Protein 2OSA (pdb70)

InterPro domains:
  IPR000198 Rho GTPase-activating protein domain [PF00620] (282-430)
  IPR000198 Rho GTPase-activating protein domain [PS50238] (268-459)
  IPR000198 Rho GTPase-activating protein domain [SM00324] (279-456)
  IPR000980 SH2 domain [PF00017] (50-118)
  IPR000980 SH2 domain [PS50001] (49-117)
  IPR000980 SH2 domain [SM00252] (47-126)
  IPR002219 Protein kinase C-like, phorbol ester/diacylglycerol-binding domain [PF00130] (206-257)
  IPR002219 Protein kinase C-like, phorbol ester/diacylglycerol-binding domain [PS00479] (206-255)
  IPR002219 Protein kinase C-like, phorbol ester/diacylglycerol-binding domain [PS50081] (205-255)
  IPR002219 Protein kinase C-like, phorbol ester/diacylglycerol-binding domain [SM00109] (206-255)
  IPR008936 Rho GTPase activation protein [G3DSA:1.10.555.10] (259-459)
  IPR008936 Rho GTPase activation protein [SSF48350] (264-459)
  IPR017356 Chimaerin [PIRSF038015] (6-459)
  IPR020454 Diacylglycerol/phorbol-ester binding [PR00008] (203-217)
  IPR020454 Diacylglycerol/phorbol-ester binding [PR00008] (219-228)
  IPR020454 Diacylglycerol/phorbol-ester binding [PR00008] (232-243)
  IPR020454 Diacylglycerol/phorbol-ester binding [PR00008] (244-256)
  IPR035840 Chimaerin, SH2 domain [cd10352] (42-128)
  IPR036860 SH2 domain superfamily [G3DSA:3.30.505.10] (27-130)
  IPR036860 SH2 domain superfamily [SSF55550] (14-150)

B-factor: mean 46.27, std 11.16, range [30.01, 97.09]

GO terms:
  GO:0005096 GTPase activator activity (F, TAS)
  GO:0005829 cytosol (C, TAS)
  GO:0051056 regulation of small GTPase mediated signal transduction (P, TAS)
  GO:0005515 protein binding (F, IPI)

Radius of gyration: 16.27 Å; Cα contacts (8 Å, |Δi|>4): 286; chains: 1; bounding box: 40×46×38 Å

CATH classification: 1.10.555.10

Secondary structure (DSSP, 8-state):
--TTS-HHHHHHHHT-SS-HHHHHHHHHHHHH-TTSTTTTTSPPPHHHHHHHHHHHHHHGGG---STTT---HHHHHHHHHHHHHT-SS-SS-TTTHHHHHHHHH--SHHHHHHHHHHHHHTS-HHHHHHHHHHHHHHHHHHHTHHHH---HHHHHHHHHHHH-------HHHHHHHHHHHHHHHHHHHHTHHHH-

Solvent-accessible surface area: 9749 Å² total; per-residue (Å²): 138,0,8,61,30,39,0,36,77,2,11,152,80,80,130,55,151,35,0,18,0,0,22,22,0,4,144,35,0,51,86,66,3,14,74,34,115,0,0,0,120,58,91,6,163,90,114,71,20,98,59,0,54,123,19,0,36,187,28,2,138,154,8,65,8,42,80,142,98,7,133,52,13,16,5,0,0,5,0,0,27,32,0,0,135,33,2,62,71,0,0,0,6,110,132,0,13,80,63,0,13,79,0,2,116,44,166,71,85,105,93,17,36,103,19,0,76,69,0,7,135,107,9,50,116,12,4,35,37,0,0,79,57,0,0,33,3,0,60,114,0,21,125,53,70,195,107,0,81,0,44,5,109,31,0,0,83,25,0,0,82,15,0,1,63,50,98,93,174,93,82,132,34,33,97,37,11,76,114,51,7,90,59,0,0,36,20,0,0,95,27,26,104,115,11,74

Organism: Homo sapiens (NCBI:txid9606)

Sequence (196 aa):
KVYSCDLTTLVKAHTTKRPMVVDMCIREIESRGLNSEGLYRVSGFSDLIEEDVKMAFDRDGEKADISVNMYEDINIITGALKLYFRDLPIPLITYDAYPKFIESAKIMDPDEQLETLHEALKLLPPAHCETLRYLMAHLKRVTLHEKENLMNAENLGIVFGPTLMRSPELDAMAALNDIRYQRLVVELLIKNEDILF

Structure (mmCIF, N/CA/C/O backbone):
data_2OSA
#
_entry.id   2OSA
#
_cell.length_a   92.490
_cell.length_b   92.490
_cell.length_c   47.095
_cell.angle_alpha   90.00
_cell.angle_beta   90.00
_cell.angle_gamma   120.00
#
_symmetry.space_group_name_H-M   'P 61'
#
loop_
_entity.id
_entity.type
_entity.pdbx_description
1 polymer N-chimaerin
2 water water
#
loop_
_atom_site.group_PDB
_atom_site.id
_atom_site.type_symbol
_atom_site.label_atom_id
_atom_site.label_alt_id
_atom_site.label_comp_id
_atom_site.label_asym_id
_atom_site.label_entity_id
_atom_site.label_seq_id
_atom_site.pdbx_PDB_ins_code
_atom_site.Cartn_x
_atom_site.Cartn_y
_atom_site.Cartn_z
_atom_site.occupancy
_atom_site.B_iso_or_equiv
_atom_site.auth_seq_id
_atom_site.auth_comp_id
_atom_site.auth_asym_id
_atom_site.auth_atom_id
_atom_site.pdbx_PDB_model_num
ATOM 1 N N . LYS A 1 7 ? -9.527 34.852 15.011 1.00 67.68 264 LYS A N 1
ATOM 2 C CA . LYS A 1 7 ? -8.574 34.016 15.808 1.00 68.44 264 LYS A CA 1
ATOM 3 C C . LYS A 1 7 ? -7.199 34.057 15.159 1.00 60.64 264 LYS A C 1
ATOM 4 O O . LYS A 1 7 ? -6.254 3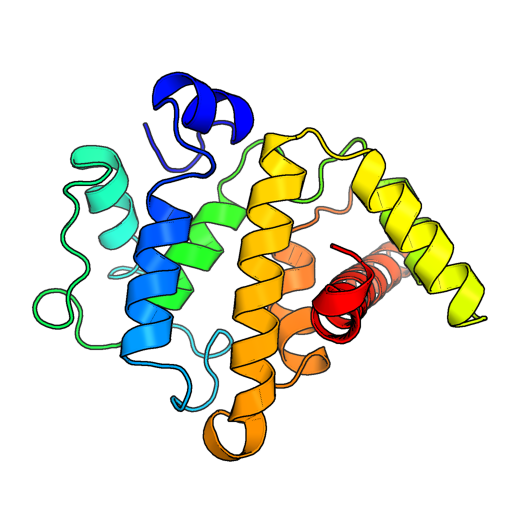4.597 15.731 1.00 59.49 264 LYS A O 1
ATOM 10 N N . VAL A 1 8 ? -7.093 33.507 13.950 1.00 55.48 265 VAL A N 1
ATOM 11 C CA . VAL A 1 8 ? -5.793 33.421 13.268 1.00 48.81 265 VAL A CA 1
ATOM 12 C C . VAL A 1 8 ? -5.595 34.564 12.273 1.00 43.81 265 VAL A C 1
ATOM 13 O O . VAL A 1 8 ? -4.759 35.455 12.472 1.00 42.05 265 VAL A O 1
ATOM 17 N N . TYR A 1 9 ? -6.353 34.533 11.192 1.00 43.53 266 TYR A N 1
ATOM 18 C CA . TYR A 1 9 ? -6.311 35.615 10.191 1.00 40.57 266 TYR A CA 1
ATOM 19 C C . TYR A 1 9 ? -6.831 36.913 10.796 1.00 42.03 266 TYR A C 1
ATOM 20 O O . TYR A 1 9 ? -7.818 36.900 11.534 1.00 43.84 266 TYR A O 1
ATOM 29 N N . SER A 1 10 ? -6.147 38.016 10.469 1.00 39.92 267 SER A N 1
ATOM 30 C CA . SER A 1 10 ? -6.428 39.354 10.993 1.00 41.52 267 SER A CA 1
ATOM 31 C C . SER A 1 10 ? -5.942 39.569 12.418 1.00 41.54 267 SER A C 1
ATOM 32 O O . SER A 1 10 ? -6.106 40.663 12.956 1.00 45.00 267 SER A O 1
ATOM 35 N N . CYS A 1 11 ? -5.272 38.574 13.014 1.00 39.95 268 CYS A N 1
ATOM 36 C CA . CYS A 1 11 ? -4.715 38.799 14.363 1.00 42.61 268 CYS A CA 1
ATOM 37 C C . CYS A 1 11 ? -3.375 39.463 14.144 1.00 43.47 268 CYS A C 1
ATOM 38 O O . CYS A 1 11 ? -2.732 39.221 13.105 1.00 39.33 268 CYS A O 1
ATOM 41 N N . ASP A 1 12 ? -2.964 40.305 15.089 1.00 41.32 269 ASP A N 1
ATOM 42 C CA . ASP A 1 12 ? -1.626 40.883 15.049 1.00 40.65 269 ASP A CA 1
ATOM 43 C C . ASP A 1 12 ? -0.552 39.792 15.089 1.0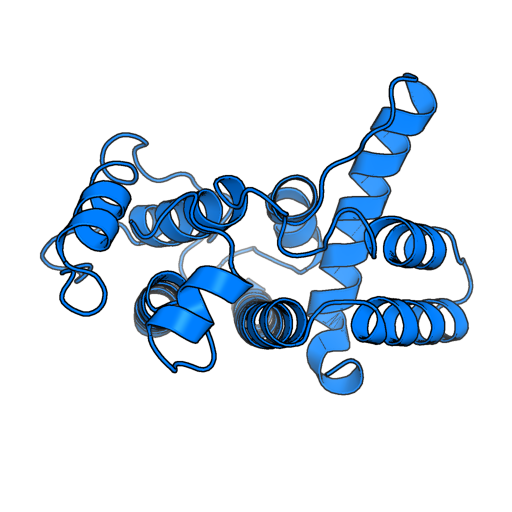0 40.88 269 ASP A C 1
ATOM 44 O O . ASP A 1 12 ? -0.632 38.844 15.897 1.00 37.80 269 ASP A O 1
ATOM 49 N N . LEU A 1 13 ? 0.446 39.921 14.215 1.00 41.46 270 LEU A N 1
ATOM 50 C CA . LEU A 1 13 ? 1.491 38.902 14.076 1.00 42.27 270 LEU A CA 1
ATOM 51 C C . LEU A 1 13 ? 2.186 38.566 15.410 1.00 41.64 270 LEU A C 1
ATOM 52 O O . LEU A 1 13 ? 2.246 37.396 15.801 1.00 42.50 270 LEU A O 1
ATOM 57 N N . THR A 1 14 ? 2.712 39.581 16.096 1.00 41.65 271 THR A N 1
ATOM 58 C CA . THR A 1 14 ? 3.416 39.392 17.373 1.00 43.16 271 THR A CA 1
ATOM 59 C C . THR A 1 14 ? 2.493 38.733 18.382 1.00 43.82 271 THR A C 1
ATOM 60 O O . THR A 1 14 ? 2.883 37.791 19.087 1.00 43.99 271 THR A O 1
ATOM 64 N N . THR A 1 15 ? 1.254 39.213 18.430 1.00 43.64 272 THR A N 1
ATOM 65 C CA . THR A 1 15 ? 0.265 38.719 19.403 1.00 45.65 272 THR A CA 1
ATOM 66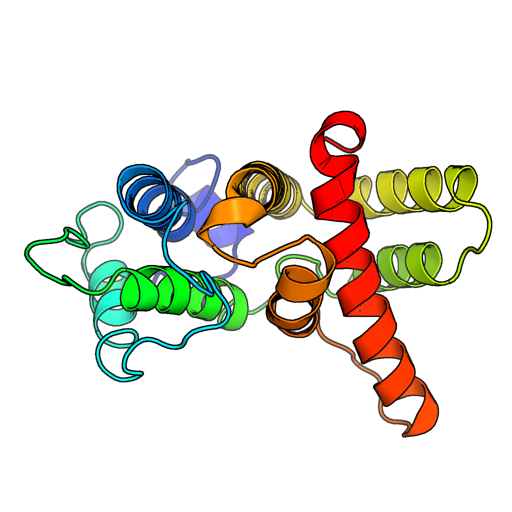 C C . THR A 1 15 ? -0.009 37.237 19.154 1.00 46.50 272 THR A C 1
ATOM 67 O O . THR A 1 15 ? -0.067 36.437 20.075 1.00 41.90 272 THR A O 1
ATOM 71 N N . LEU A 1 16 ? -0.150 36.874 17.880 1.00 43.88 273 LEU A N 1
ATOM 72 C CA . LEU A 1 16 ? -0.459 35.483 17.526 1.00 47.46 273 LEU A CA 1
ATOM 73 C C . LEU A 1 16 ? 0.688 34.534 17.926 1.00 47.87 273 LEU A C 1
ATOM 74 O O . LEU A 1 16 ? 0.442 33.453 18.454 1.00 52.51 273 LEU A O 1
ATOM 79 N N . VAL A 1 17 ? 1.930 34.925 17.650 1.00 51.22 274 VAL A N 1
ATOM 80 C CA . VAL A 1 17 ? 3.089 34.032 17.883 1.00 49.05 274 VAL A CA 1
ATOM 81 C C . VAL A 1 17 ? 3.375 33.919 19.390 1.00 51.01 274 VAL A C 1
ATOM 82 O O . VAL A 1 17 ? 3.827 32.872 19.872 1.00 51.20 274 VAL A O 1
ATOM 86 N N . LYS A 1 18 ? 3.063 34.986 20.130 1.00 48.07 275 LYS A N 1
ATOM 87 C CA . LYS A 1 18 ? 3.183 34.989 21.603 1.00 52.09 275 LYS A CA 1
ATOM 88 C C . LYS A 1 18 ? 2.125 34.093 22.237 1.00 53.82 275 LYS A C 1
ATOM 89 O O . LYS A 1 18 ? 2.395 33.420 23.234 1.00 58.25 275 LYS A O 1
ATOM 95 N N . ALA A 1 19 ? 0.915 34.109 21.660 1.00 53.40 276 ALA A N 1
ATOM 96 C CA . ALA A 1 19 ? -0.193 33.283 22.127 1.00 55.13 276 ALA A CA 1
ATOM 97 C C . ALA A 1 19 ? 0.058 31.797 21.919 1.00 59.06 276 ALA A C 1
ATOM 98 O O . ALA A 1 19 ? -0.511 30.965 22.635 1.00 64.65 276 ALA A O 1
ATOM 100 N N . HIS A 1 20 ? 0.887 31.465 20.932 1.00 59.67 277 HIS A N 1
ATOM 101 C CA . HIS A 1 20 ? 1.144 30.072 20.561 1.00 63.43 277 HIS A CA 1
ATOM 102 C C . HIS A 1 20 ? 2.553 29.623 20.934 1.00 64.34 277 HIS A C 1
ATOM 103 O O . HIS A 1 20 ? 2.894 28.453 20.732 1.00 69.12 277 HIS A O 1
ATOM 110 N N . THR A 1 21 ? 3.375 30.542 21.448 1.00 60.53 278 THR A N 1
ATOM 111 C CA . THR A 1 21 ? 4.794 30.245 21.730 1.00 65.85 278 THR A CA 1
ATOM 112 C C . THR A 1 21 ? 5.529 29.568 20.552 1.00 67.54 278 THR A C 1
ATOM 113 O O . THR A 1 21 ? 6.352 28.660 20.753 1.00 73.01 278 THR A O 1
ATOM 117 N N . THR A 1 22 ? 5.224 29.991 19.321 1.00 64.76 279 THR A N 1
ATOM 118 C CA . THR A 1 22 ? 5.906 29.448 18.164 1.00 64.54 279 THR A CA 1
ATOM 119 C C . THR A 1 22 ? 6.767 30.566 17.556 1.00 60.92 279 THR A C 1
ATOM 120 O O . THR A 1 22 ? 6.545 31.738 17.883 1.00 58.33 279 THR A O 1
ATOM 124 N N . LYS A 1 23 ? 7.734 30.229 16.696 1.00 54.87 280 LYS A N 1
ATOM 125 C CA . LYS A 1 23 ? 8.598 31.262 16.099 1.00 53.93 280 LYS A CA 1
ATOM 126 C C . LYS A 1 23 ? 7.816 32.095 15.088 1.00 52.19 280 LYS A C 1
ATOM 127 O O . LYS A 1 23 ? 8.063 33.300 14.928 1.00 50.08 280 LYS A O 1
ATOM 133 N N . ARG A 1 24 ? 6.882 31.436 14.401 1.00 48.23 281 ARG A N 1
ATOM 134 C CA . ARG A 1 24 ? 6.047 32.126 13.423 1.00 48.34 281 ARG A CA 1
ATOM 135 C C . ARG A 1 24 ? 4.674 31.447 13.266 1.00 46.49 281 ARG A C 1
ATOM 136 O O . ARG A 1 24 ? 4.485 30.300 13.746 1.00 46.73 281 ARG A O 1
ATOM 144 N N . PRO A 1 25 ? 3.714 32.146 12.635 1.00 45.89 282 PRO A N 1
ATOM 145 C CA . PRO A 1 25 ? 2.325 31.666 12.640 1.00 44.76 282 PRO A CA 1
ATOM 146 C C . PRO A 1 25 ? 2.236 30.285 12.017 1.00 44.12 282 PRO A C 1
ATOM 147 O O . PRO A 1 25 ? 3.016 29.987 11.103 1.00 40.97 282 PRO A O 1
ATOM 151 N N . MET A 1 26 ? 1.294 29.465 12.487 1.00 41.68 283 MET A N 1
ATOM 152 C CA . MET A 1 26 ? 1.104 28.143 11.902 1.00 43.31 283 MET A CA 1
ATOM 153 C C . MET A 1 26 ? 0.741 28.262 10.424 1.00 39.21 283 MET A C 1
ATOM 154 O O . MET A 1 26 ? 1.243 27.489 9.607 1.00 42.23 283 MET A O 1
ATOM 159 N N . VAL A 1 27 ? -0.125 29.219 10.073 1.00 41.58 284 VAL A N 1
ATOM 160 C CA . VAL A 1 27 ? -0.456 29.482 8.653 1.00 37.34 284 VAL A CA 1
ATOM 161 C C . VAL A 1 27 ? 0.789 29.519 7.770 1.00 39.09 284 VAL A C 1
ATOM 162 O O . VAL A 1 27 ? 0.834 28.903 6.683 1.00 37.81 284 VAL A O 1
ATOM 166 N N . VAL A 1 28 ? 1.763 30.306 8.196 1.00 37.66 285 VAL A N 1
ATOM 167 C CA . VAL A 1 28 ? 2.976 30.534 7.401 1.00 39.18 285 VAL A CA 1
ATOM 168 C C . VAL A 1 28 ? 3.733 29.218 7.205 1.00 39.38 285 VAL A C 1
ATOM 169 O O . VAL A 1 28 ? 3.969 28.793 6.073 1.00 36.99 285 VAL A O 1
ATOM 173 N N . ASP A 1 29 ? 4.034 28.538 8.309 1.00 42.18 286 ASP A N 1
ATOM 174 C CA . ASP A 1 29 ? 4.796 27.282 8.239 1.00 42.21 286 ASP A CA 1
ATOM 175 C C . ASP A 1 29 ? 4.022 26.235 7.451 1.00 40.74 286 ASP A C 1
ATOM 176 O O . ASP A 1 29 ? 4.568 25.600 6.530 1.00 41.77 286 ASP A O 1
ATOM 181 N N . MET A 1 30 ? 2.745 26.070 7.769 1.00 39.31 287 MET A N 1
ATOM 182 C CA . MET A 1 30 ? 1.936 25.021 7.100 1.00 40.27 287 MET A CA 1
ATOM 183 C C . MET A 1 30 ? 1.755 25.257 5.606 1.00 39.32 287 MET A C 1
ATOM 184 O O . MET A 1 30 ? 1.938 24.315 4.819 1.00 42.04 287 MET A O 1
ATOM 189 N N . CYS A 1 31 ? 1.422 26.488 5.215 1.00 37.50 288 CYS A N 1
ATOM 190 C CA . CYS A 1 31 ? 1.291 26.791 3.786 1.00 37.33 288 CYS A CA 1
ATOM 191 C C . CYS A 1 31 ? 2.596 26.581 3.019 1.00 34.23 288 CYS A C 1
ATOM 192 O O . CYS A 1 31 ? 2.630 25.937 1.937 1.00 37.19 288 CYS A O 1
ATOM 195 N N . ILE A 1 32 ? 3.679 27.128 3.549 1.00 33.33 289 ILE A N 1
ATOM 196 C CA . ILE A 1 32 ? 4.984 27.000 2.890 1.00 34.83 289 ILE A CA 1
ATOM 197 C C . ILE A 1 32 ? 5.374 25.527 2.785 1.00 37.42 289 ILE A C 1
ATOM 198 O O . ILE A 1 32 ? 5.831 25.091 1.729 1.00 39.19 289 ILE A O 1
ATOM 203 N N . ARG A 1 33 ? 5.147 24.746 3.846 1.00 39.40 290 ARG A N 1
ATOM 204 C CA . ARG A 1 33 ? 5.435 23.304 3.757 1.00 43.97 290 ARG A CA 1
ATOM 205 C C . ARG A 1 33 ? 4.654 22.641 2.586 1.00 41.96 290 ARG A C 1
ATOM 206 O O . ARG A 1 33 ? 5.245 21.907 1.777 1.00 40.24 290 ARG A O 1
ATOM 214 N N . GLU A 1 34 ? 3.341 22.900 2.513 1.00 41.11 291 GLU A N 1
ATOM 215 C CA . GLU A 1 34 ? 2.482 22.335 1.459 1.00 43.83 291 GLU A CA 1
ATOM 216 C C . GLU A 1 34 ? 3.012 22.754 0.112 1.00 41.71 291 GLU A C 1
ATOM 217 O O . GLU A 1 34 ? 3.213 21.918 -0.794 1.00 42.82 291 GLU A O 1
ATOM 223 N N . ILE A 1 35 ? 3.245 24.053 -0.008 1.00 39.12 292 ILE A N 1
ATOM 224 C CA . ILE A 1 35 ? 3.736 24.642 -1.252 1.00 37.82 292 ILE A CA 1
ATOM 225 C C . ILE A 1 35 ? 5.066 24.006 -1.709 1.00 36.41 292 ILE A C 1
ATOM 226 O O . ILE A 1 35 ? 5.226 23.623 -2.879 1.00 40.40 292 ILE A O 1
ATOM 231 N N . GLU A 1 36 ? 5.997 23.880 -0.784 1.00 38.23 293 GLU A N 1
ATOM 232 C CA . GLU A 1 36 ? 7.324 23.348 -1.126 1.00 40.89 293 GLU A CA 1
ATOM 233 C C . GLU A 1 36 ? 7.299 21.857 -1.453 1.00 46.43 293 GLU A C 1
ATOM 234 O O . GLU A 1 36 ? 8.105 21.383 -2.277 1.00 47.56 293 GLU A O 1
ATOM 240 N N . SER A 1 37 ? 6.366 21.128 -0.840 1.00 45.66 294 SER A N 1
ATOM 241 C CA . SER A 1 37 ? 6.202 19.717 -1.147 1.00 51.83 294 SER A CA 1
ATOM 242 C C . SER A 1 37 ? 5.561 19.485 -2.519 1.00 52.56 294 SER A C 1
ATOM 243 O O . SER A 1 37 ? 5.856 18.490 -3.175 1.00 55.07 294 SER A O 1
ATOM 246 N N . ARG A 1 38 ? 4.673 20.371 -2.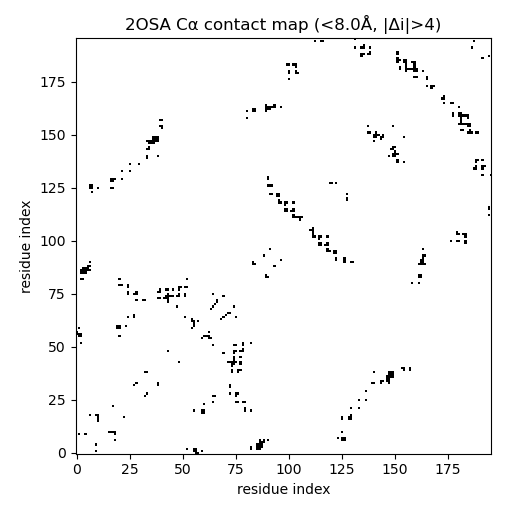962 1.00 48.69 295 ARG A N 1
ATOM 247 C CA . ARG A 1 38 ? 3.942 20.026 -4.182 1.00 55.56 295 ARG A CA 1
ATOM 248 C C . ARG A 1 38 ? 3.829 21.076 -5.267 1.00 56.38 295 ARG A C 1
ATOM 249 O O . ARG A 1 38 ? 3.154 20.840 -6.272 1.00 64.10 295 ARG A O 1
ATOM 257 N N . GLY A 1 39 ? 4.483 22.223 -5.107 1.00 48.05 296 GLY A N 1
ATOM 258 C CA . GLY A 1 39 ? 4.263 23.282 -6.065 1.00 45.63 296 GLY A CA 1
ATOM 259 C C . GLY A 1 39 ? 5.425 24.080 -6.624 1.00 46.71 296 GLY A C 1
ATOM 260 O O . GLY A 1 39 ? 5.183 24.993 -7.422 1.00 47.73 296 GLY A O 1
ATOM 261 N N . LEU A 1 40 ? 6.671 23.761 -6.246 1.00 44.20 297 LEU A N 1
ATOM 262 C CA . LEU A 1 40 ? 7.818 24.613 -6.650 1.00 40.19 297 LEU A CA 1
ATOM 263 C C . LEU A 1 40 ? 7.934 24.659 -8.179 1.00 41.39 297 LEU A C 1
ATOM 264 O O . LEU A 1 40 ? 8.499 25.579 -8.732 1.00 41.77 297 LEU A O 1
ATOM 269 N N . ASN A 1 41 ? 7.394 23.654 -8.864 1.00 40.96 298 ASN A N 1
ATOM 270 C CA . ASN A 1 41 ? 7.533 23.640 -10.334 1.00 41.09 298 ASN A CA 1
ATOM 271 C C . ASN A 1 41 ? 6.240 24.004 -11.063 1.00 41.77 298 ASN A C 1
ATOM 272 O O . ASN A 1 41 ? 6.148 23.870 -12.286 1.00 43.71 298 ASN A O 1
ATOM 277 N N . SER A 1 42 ? 5.237 24.449 -10.307 1.00 42.17 299 SER A N 1
ATOM 278 C CA . SER A 1 42 ? 3.925 24.787 -10.836 1.00 40.87 299 SER A CA 1
ATOM 279 C C . SER A 1 42 ? 3.947 26.161 -11.492 1.00 41.62 299 SER A C 1
ATOM 280 O O . SER A 1 42 ? 4.348 27.151 -10.857 1.00 38.41 299 SER A O 1
ATOM 283 N N . GLU A 1 43 ? 3.524 26.211 -12.758 1.00 42.62 300 GLU A N 1
ATOM 284 C CA . GLU A 1 43 ? 3.652 27.434 -13.573 1.00 45.51 300 GLU A CA 1
ATOM 285 C C . GLU A 1 43 ? 2.915 28.613 -12.950 1.00 42.87 300 GLU A C 1
ATOM 286 O O . GLU A 1 43 ? 1.724 28.496 -12.618 1.00 42.33 300 GLU A O 1
ATOM 292 N N . GLY A 1 44 ? 3.611 29.739 -12.781 1.00 39.94 301 GLY A N 1
ATOM 293 C CA . GLY A 1 44 ? 2.958 30.982 -12.336 1.00 38.83 301 GLY A CA 1
ATOM 294 C C . GLY A 1 44 ? 2.630 30.916 -10.856 1.00 37.70 301 GLY A C 1
ATOM 295 O O . GLY A 1 44 ? 1.736 31.627 -10.369 1.00 38.14 301 GLY A O 1
ATOM 296 N N . LEU A 1 45 ? 3.378 30.094 -10.121 1.00 35.93 302 LEU A N 1
ATOM 297 C CA . LEU A 1 45 ? 3.197 30.001 -8.680 1.00 36.69 302 LEU A CA 1
ATOM 298 C C . LEU A 1 45 ? 3.240 31.415 -7.999 1.00 37.44 302 LEU A C 1
ATOM 299 O O . LEU A 1 45 ? 4.208 32.172 -8.210 1.00 37.47 302 LEU A O 1
ATOM 304 N N . TYR A 1 46 ? 2.198 31.725 -7.210 1.00 35.36 303 TYR A N 1
ATOM 305 C CA . TYR A 1 46 ? 1.889 33.010 -6.552 1.00 37.15 303 TYR A CA 1
ATOM 306 C C . TYR A 1 46 ? 1.180 34.085 -7.399 1.00 39.55 303 TYR A C 1
ATOM 307 O O . TYR A 1 46 ? 0.535 34.979 -6.854 1.00 40.33 303 TYR A O 1
ATOM 316 N N . ARG A 1 47 ? 1.366 34.031 -8.714 1.00 38.01 304 ARG A N 1
ATOM 317 C CA . ARG A 1 47 ? 0.687 34.909 -9.651 1.00 37.33 304 ARG A CA 1
ATOM 318 C C . ARG A 1 47 ? -0.699 34.367 -9.992 1.00 39.13 304 ARG A C 1
ATOM 319 O O . ARG A 1 47 ? -1.657 35.109 -10.052 1.00 38.67 304 ARG A O 1
ATOM 327 N N . VAL A 1 48 ? -0.774 33.067 -10.267 1.00 40.39 305 VAL A N 1
ATOM 328 C CA . VAL A 1 48 ? -2.016 32.421 -10.615 1.00 41.43 305 VAL A CA 1
ATOM 329 C C . VAL A 1 48 ? -2.889 32.401 -9.379 1.00 44.09 305 VAL A C 1
ATOM 330 O O . VAL A 1 48 ? -2.424 32.036 -8.287 1.00 44.69 305 VAL A O 1
ATOM 334 N N . SER A 1 49 ? -4.131 32.843 -9.549 1.00 42.80 306 SER A N 1
ATOM 335 C CA . SER A 1 49 ? -5.101 32.777 -8.467 1.00 43.38 306 SER A CA 1
ATOM 336 C C . SER A 1 49 ? -5.780 31.410 -8.476 1.00 43.75 306 SER A C 1
ATOM 337 O O . SER A 1 49 ? -6.183 30.895 -9.543 1.00 44.08 306 SER A O 1
ATOM 340 N N . GLY A 1 50 ? -5.886 30.819 -7.295 1.00 43.24 307 GLY A N 1
ATOM 341 C CA . GLY A 1 50 ? -6.877 29.766 -7.066 1.00 43.31 307 GLY A CA 1
ATOM 342 C C . GLY A 1 50 ? -8.261 30.392 -6.867 1.00 43.77 307 GLY A C 1
ATOM 343 O O . GLY A 1 50 ? -8.413 31.633 -6.792 1.00 39.74 307 GLY A O 1
ATOM 344 N N . PHE A 1 51 ? -9.286 29.546 -6.791 1.00 41.58 308 PHE A N 1
ATOM 345 C CA . PHE A 1 51 ? -10.652 30.066 -6.633 1.00 45.04 308 PHE A CA 1
ATOM 346 C C . PHE A 1 51 ? -10.761 30.793 -5.289 1.00 41.65 308 PHE A C 1
ATOM 347 O O . PHE A 1 51 ? -10.369 30.242 -4.235 1.00 40.74 308 PHE A O 1
ATOM 355 N N . SER A 1 52 ? -11.213 32.049 -5.352 1.00 40.40 309 SER A N 1
ATOM 356 C CA . SER A 1 52 ? -11.363 32.896 -4.171 1.00 41.02 309 SER A CA 1
ATOM 357 C C . SER A 1 52 ? -12.125 32.181 -3.036 1.00 38.27 309 SER A C 1
ATOM 358 O O . SER A 1 52 ? -11.760 32.326 -1.872 1.00 37.90 309 SER A O 1
ATOM 361 N N . ASP A 1 53 ? -13.186 31.433 -3.366 1.00 36.39 310 ASP A N 1
ATOM 362 C CA . ASP A 1 53 ? -13.990 30.837 -2.298 1.00 39.25 310 ASP A CA 1
ATOM 363 C C . ASP A 1 53 ? -13.226 29.719 -1.585 1.00 37.60 310 ASP A C 1
ATOM 364 O O . ASP A 1 53 ? -13.385 29.527 -0.379 1.00 36.01 310 ASP A O 1
ATOM 369 N N . LEU A 1 54 ? -12.400 28.984 -2.336 1.00 34.18 311 LEU A N 1
ATOM 370 C CA . LEU A 1 54 ? -11.642 27.909 -1.726 1.00 36.25 311 LEU A CA 1
ATOM 371 C C . LEU A 1 54 ? -10.550 28.462 -0.830 1.00 34.68 311 LEU A C 1
ATOM 372 O O . LEU A 1 54 ? -10.227 27.886 0.235 1.00 36.63 311 LEU A O 1
ATOM 377 N N . ILE A 1 55 ? -10.019 29.610 -1.224 1.00 33.70 312 ILE A N 1
ATOM 378 C CA . ILE A 1 55 ? -9.046 30.309 -0.376 1.00 35.69 312 ILE A CA 1
ATOM 379 C C . ILE A 1 55 ? -9.697 30.763 0.925 1.00 33.36 312 ILE A C 1
ATOM 380 O O . ILE A 1 55 ? -9.102 30.640 1.998 1.00 34.84 312 ILE A O 1
ATOM 385 N N A GLU A 1 56 ? -10.906 31.319 0.824 0.50 38.11 313 GLU A N 1
ATOM 386 N N B GLU A 1 56 ? -10.910 31.300 0.828 0.50 38.28 313 GLU A N 1
ATOM 387 C CA A GLU A 1 56 ? -11.682 31.725 2.009 0.50 38.77 313 GLU A CA 1
ATOM 388 C CA B GLU A 1 56 ? -11.642 31.743 2.021 0.5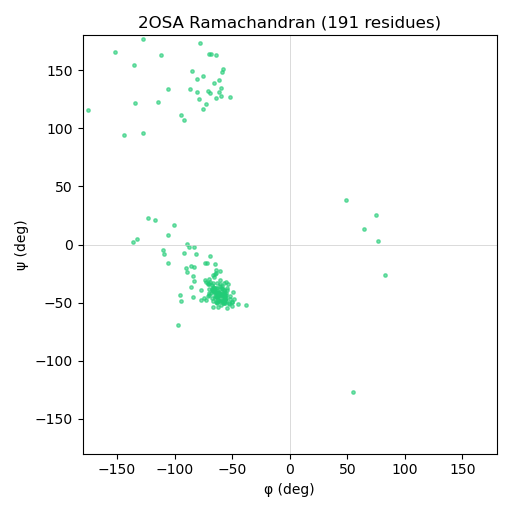0 39.12 313 GLU A CA 1
ATOM 389 C C A GLU A 1 56 ? -11.873 30.512 2.918 0.50 38.32 313 GLU A C 1
ATOM 390 C C B GLU A 1 56 ? -11.974 30.538 2.918 0.50 38.57 313 GLU A C 1
ATOM 391 O O A GLU A 1 56 ? -11.713 30.599 4.143 0.50 35.71 313 GLU A O 1
ATOM 392 O O B GLU A 1 56 ? -12.000 30.656 4.146 0.50 36.19 313 GLU A O 1
ATOM 403 N N . ASP A 1 57 ? -12.183 29.373 2.305 1.00 35.35 314 ASP A N 1
ATOM 404 C CA . ASP A 1 57 ? -12.365 28.150 3.075 1.00 37.54 314 ASP A CA 1
ATOM 405 C C . ASP A 1 57 ? -11.126 27.751 3.881 1.00 38.25 314 ASP A C 1
ATOM 406 O O . ASP A 1 57 ? -11.253 27.310 5.029 1.00 35.84 314 ASP A O 1
ATOM 411 N N . VAL A 1 58 ? -9.935 27.909 3.287 1.00 37.35 315 VAL A N 1
ATOM 412 C CA . VAL A 1 58 ? -8.683 27.625 3.987 1.00 37.15 315 VAL A CA 1
ATOM 413 C C . VAL A 1 58 ? -8.561 28.571 5.201 1.00 38.71 315 VAL A C 1
ATOM 414 O O . VAL A 1 58 ? -8.148 28.166 6.310 1.00 39.84 315 VAL A O 1
ATOM 418 N N . LYS A 1 59 ? -8.908 29.827 4.988 1.00 36.01 316 LYS A N 1
ATOM 419 C CA . LYS A 1 59 ? -8.892 30.810 6.075 1.00 37.20 316 LYS A CA 1
ATOM 420 C C . LYS A 1 59 ? -9.809 30.266 7.191 1.00 40.36 316 LYS A C 1
ATOM 421 O O . LYS A 1 59 ? -9.425 30.228 8.373 1.00 39.30 316 LYS A O 1
ATOM 427 N N . MET A 1 60 ? -11.024 29.869 6.819 1.00 38.94 317 MET A N 1
ATOM 428 C CA . MET A 1 60 ? -12.005 29.438 7.823 1.00 42.78 317 MET A CA 1
ATOM 429 C C . MET A 1 60 ? -11.461 28.274 8.602 1.00 44.16 317 MET A C 1
ATOM 430 O O . MET A 1 60 ? -11.699 28.178 9.823 1.00 43.41 317 MET A O 1
ATOM 435 N N . ALA A 1 61 ? -10.734 27.396 7.905 1.00 41.50 318 ALA A N 1
ATOM 436 C CA . ALA A 1 61 ? -10.126 26.208 8.547 1.00 42.61 318 ALA A CA 1
ATOM 437 C C . ALA A 1 61 ? -9.031 26.557 9.538 1.00 43.27 318 ALA A C 1
ATOM 438 O O . ALA A 1 61 ? -9.012 26.030 10.659 1.00 44.15 318 ALA A O 1
ATOM 440 N N . PHE A 1 62 ? -8.101 27.421 9.137 1.00 41.49 319 PHE A N 1
ATOM 441 C CA . PHE A 1 62 ? -7.102 27.891 10.107 1.00 41.32 319 PHE A CA 1
ATOM 442 C C . PHE A 1 62 ? -7.760 28.631 11.253 1.00 43.78 319 PHE A C 1
ATOM 443 O O . PHE A 1 62 ? -7.418 28.416 12.435 1.00 46.06 319 PHE A O 1
ATOM 451 N N . ASP A 1 63 ? -8.708 29.516 10.939 1.00 40.55 320 ASP A N 1
ATOM 452 C CA . ASP A 1 63 ? -9.354 30.216 12.069 1.00 43.49 320 ASP A CA 1
ATOM 453 C C . ASP A 1 63 ? -9.973 29.220 13.046 1.00 46.47 320 ASP A C 1
ATOM 454 O O . ASP A 1 63 ? -9.886 29.400 14.275 1.00 50.16 320 ASP A O 1
ATOM 459 N N . ARG A 1 64 ? -10.574 28.151 12.522 1.00 47.11 321 ARG A N 1
ATOM 460 C CA . ARG A 1 64 ? -11.247 27.203 13.416 1.00 50.93 321 ARG A CA 1
ATOM 461 C C . ARG A 1 64 ? -10.266 26.276 14.137 1.00 53.47 321 ARG A C 1
ATOM 462 O O . ARG A 1 64 ? -10.349 26.098 15.369 1.00 52.43 321 ARG A O 1
ATOM 470 N N . ASP A 1 65 ? -9.336 25.706 13.372 1.00 49.62 322 ASP A N 1
ATOM 471 C CA . ASP A 1 65 ? -8.526 24.568 13.830 1.00 53.26 322 ASP A CA 1
ATOM 472 C C . ASP A 1 65 ? -7.037 24.842 14.120 1.00 54.50 322 ASP A C 1
ATOM 473 O O . ASP A 1 65 ? -6.332 23.987 14.685 1.00 56.54 322 ASP A O 1
ATOM 478 N N . GLY A 1 66 ? -6.580 26.036 13.764 1.00 52.25 323 GLY A N 1
ATOM 479 C CA . GLY A 1 66 ? -5.195 26.415 13.989 1.00 54.75 323 GLY A CA 1
ATOM 480 C C . GLY A 1 66 ? -4.260 25.410 13.354 1.00 53.86 323 GLY A C 1
ATOM 481 O O . GLY A 1 66 ? -4.407 25.091 12.176 1.00 49.22 323 GLY A O 1
ATOM 482 N N . GLU A 1 67 ? -3.315 24.889 14.141 1.00 57.51 324 GLU A N 1
ATOM 483 C CA . GLU A 1 67 ? -2.292 23.973 13.603 1.00 59.76 324 GLU A CA 1
ATOM 484 C C . GLU A 1 67 ? -2.896 22.612 13.188 1.00 60.22 324 GLU A C 1
ATOM 485 O O . GLU A 1 67 ? -2.235 21.801 12.532 1.00 57.83 324 GLU A O 1
ATOM 491 N N . LYS A 1 68 ? -4.162 22.380 13.559 1.00 59.53 325 LYS A N 1
ATOM 492 C CA . LYS A 1 68 ? -4.861 21.158 13.159 1.00 63.13 325 LYS A CA 1
ATOM 493 C C . LYS A 1 68 ? -5.569 21.253 11.802 1.00 59.32 325 LYS A C 1
ATOM 494 O O . LYS A 1 68 ? -6.138 20.263 11.350 1.00 60.07 325 LYS A O 1
ATOM 500 N N . ALA A 1 69 ? -5.519 22.421 11.144 1.00 53.16 326 ALA A N 1
ATOM 501 C CA . ALA A 1 69 ? -6.260 22.634 9.888 1.00 50.10 326 ALA A CA 1
ATOM 502 C C . ALA A 1 69 ? -5.770 21.655 8.828 1.00 52.17 326 ALA A C 1
ATOM 503 O O . ALA A 1 69 ? -4.571 21.327 8.771 1.00 50.95 326 ALA A O 1
ATOM 505 N N . ASP A 1 70 ? -6.704 21.150 8.029 1.00 50.70 327 ASP A N 1
ATOM 506 C CA . ASP A 1 70 ? -6.365 20.238 6.942 1.00 54.29 327 ASP A CA 1
ATOM 507 C C . ASP A 1 70 ? -6.208 21.027 5.640 1.00 52.21 327 ASP A C 1
ATOM 508 O O . ASP A 1 70 ? -7.180 21.564 5.127 1.00 53.11 327 ASP A O 1
ATOM 513 N N . ILE A 1 71 ? -4.986 21.111 5.118 1.00 47.30 328 ILE A N 1
ATOM 514 C CA . ILE A 1 71 ? -4.725 21.839 3.848 1.00 45.76 328 ILE A CA 1
ATOM 515 C C . ILE A 1 71 ? -4.061 20.916 2.821 1.00 46.09 328 ILE A C 1
ATOM 516 O O . ILE A 1 71 ? -3.364 21.365 1.906 1.00 44.32 328 ILE A O 1
ATOM 521 N N . SER A 1 72 ? -4.277 19.616 3.033 1.00 49.00 329 SER A N 1
ATOM 522 C CA . SER A 1 72 ? -3.709 18.548 2.199 1.00 52.68 329 SER A CA 1
ATOM 523 C C . SER A 1 72 ? -4.217 18.574 0.768 1.00 50.57 329 SER A C 1
ATOM 524 O O . SER A 1 72 ? -5.246 19.195 0.472 1.00 51.14 329 SER A O 1
ATOM 527 N N . VAL A 1 73 ? -3.493 17.879 -0.104 1.00 53.82 330 VAL A N 1
ATOM 528 C CA . VAL A 1 73 ? -3.916 17.713 -1.492 1.00 56.69 330 VAL A CA 1
ATOM 529 C C . VAL A 1 73 ? -5.328 17.104 -1.573 1.00 59.48 330 VAL A C 1
ATOM 530 O O . VAL A 1 73 ? -6.098 17.435 -2.484 1.00 59.10 330 VAL A O 1
ATOM 534 N N . ASN A 1 74 ? -5.680 16.245 -0.606 1.00 61.92 331 ASN A N 1
ATOM 535 C CA . ASN A 1 74 ? -7.025 15.656 -0.592 1.00 66.23 331 ASN A CA 1
ATOM 536 C C . ASN A 1 74 ? -8.127 16.696 -0.435 1.00 62.49 331 ASN A C 1
ATOM 537 O O . ASN A 1 74 ? -9.165 16.609 -1.100 1.00 65.37 331 ASN A O 1
ATOM 542 N N . MET A 1 75 ? -7.896 17.672 0.440 1.00 55.00 332 MET A N 1
ATOM 543 C CA . MET A 1 75 ? -8.895 18.689 0.696 1.00 53.90 332 MET A CA 1
ATOM 544 C C . MET A 1 75 ? -8.852 19.803 -0.342 1.00 51.98 332 MET A C 1
ATOM 545 O O . MET A 1 75 ? -9.893 20.399 -0.663 1.00 53.60 332 MET A O 1
ATOM 550 N N . TYR A 1 76 ? -7.662 20.087 -0.867 1.00 48.43 333 TYR A N 1
ATOM 551 C CA . TYR A 1 76 ? -7.519 21.171 -1.843 1.00 47.85 333 TYR A CA 1
ATOM 552 C C . TYR A 1 76 ? -6.486 20.786 -2.880 1.00 48.50 333 TYR A C 1
ATOM 553 O O . TYR A 1 76 ? -5.306 21.034 -2.669 1.00 49.81 333 TYR A O 1
ATOM 562 N N . GLU A 1 77 ? -6.929 20.220 -4.002 1.00 48.63 334 GLU A N 1
ATOM 563 C CA . GLU A 1 77 ? -6.008 19.705 -5.003 1.00 50.60 334 GLU A CA 1
ATOM 564 C C . GLU A 1 77 ? -5.124 20.812 -5.599 1.00 47.92 334 GLU A C 1
ATOM 565 O O . GLU A 1 77 ? -3.920 20.606 -5.828 1.00 49.77 334 GLU A O 1
ATOM 571 N N . ASP A 1 78 ? -5.740 21.944 -5.925 1.00 43.05 335 ASP A N 1
ATOM 572 C CA . ASP A 1 78 ? -5.026 23.020 -6.637 1.00 43.34 335 ASP A CA 1
ATOM 573 C C . ASP A 1 78 ? -4.086 23.754 -5.675 1.00 40.61 335 ASP A C 1
ATOM 574 O O . ASP A 1 78 ? -4.520 24.376 -4.694 1.00 38.89 335 ASP A O 1
ATOM 579 N N . ILE A 1 79 ? -2.778 23.681 -5.941 1.00 40.95 336 ILE A N 1
ATOM 580 C CA . ILE A 1 79 ? -1.853 24.351 -5.047 1.00 37.19 336 ILE A CA 1
ATOM 581 C C . ILE A 1 79 ? -2.008 25.881 -5.030 1.00 36.29 336 ILE A C 1
ATOM 582 O O . ILE A 1 79 ? -1.636 26.544 -4.030 1.00 35.19 336 ILE A O 1
ATOM 587 N N . ASN A 1 80 ? -2.583 26.451 -6.083 1.00 36.51 337 ASN A N 1
ATOM 588 C CA . ASN A 1 80 ? -2.847 27.882 -6.061 1.00 36.98 337 ASN A CA 1
ATOM 589 C C . ASN A 1 80 ? -3.869 28.322 -5.001 1.00 36.97 337 ASN A C 1
ATOM 590 O O . ASN A 1 80 ? -3.935 29.497 -4.641 1.00 35.39 337 ASN A O 1
ATOM 595 N N . ILE A 1 81 ? -4.641 27.383 -4.468 1.00 36.41 338 ILE A N 1
ATOM 596 C CA . ILE A 1 81 ? -5.459 27.701 -3.302 1.00 35.35 338 ILE A CA 1
ATOM 597 C C . ILE A 1 81 ? -4.590 27.996 -2.059 1.00 34.53 338 ILE A C 1
ATOM 598 O O . ILE A 1 81 ? -4.929 28.866 -1.222 1.00 34.53 338 ILE A O 1
ATOM 603 N N . ILE A 1 82 ? -3.488 27.263 -1.936 1.00 32.85 339 ILE A N 1
ATOM 604 C CA . ILE A 1 82 ? -2.590 27.439 -0.795 1.00 34.66 339 ILE A CA 1
ATOM 605 C C . ILE A 1 82 ? -1.752 28.701 -0.898 1.00 34.68 339 ILE A C 1
ATOM 606 O O . ILE A 1 82 ? -1.607 29.435 0.091 1.00 30.54 339 ILE A O 1
ATOM 611 N N . THR A 1 83 ? -1.163 28.942 -2.067 1.00 31.57 340 THR A N 1
ATOM 612 C CA . THR A 1 83 ? -0.483 30.238 -2.271 1.00 33.02 340 THR A CA 1
ATOM 613 C C . THR A 1 83 ? -1.503 31.363 -2.026 1.00 32.18 340 THR A C 1
ATOM 614 O O . THR A 1 83 ? -1.171 32.392 -1.367 1.00 32.71 340 THR A O 1
ATOM 618 N N . GLY A 1 84 ? -2.727 31.196 -2.537 1.00 32.26 341 GLY A N 1
ATOM 619 C CA . GLY A 1 84 ? -3.804 32.193 -2.279 1.00 34.56 341 GLY A CA 1
ATOM 620 C C . GLY A 1 84 ? -4.032 32.393 -0.775 1.00 31.37 341 GLY A C 1
ATOM 621 O O . GLY A 1 84 ? -4.160 33.539 -0.285 1.00 32.38 341 GLY A O 1
ATOM 622 N N . ALA A 1 85 ? -4.128 31.299 -0.027 1.00 31.93 342 ALA A N 1
ATOM 623 C CA . ALA A 1 85 ? -4.354 31.416 1.442 1.00 34.49 342 ALA A CA 1
ATOM 624 C C . ALA A 1 85 ? -3.210 32.124 2.163 1.00 35.26 342 ALA A C 1
ATOM 625 O O . ALA A 1 85 ? -3.405 32.847 3.177 1.00 32.18 342 ALA A O 1
ATOM 627 N N . LEU A 1 86 ? -2.004 31.919 1.656 1.00 36.11 343 LEU A N 1
ATOM 628 C CA . LEU A 1 86 ? -0.845 32.471 2.358 1.00 32.62 343 LEU A CA 1
ATOM 629 C C . LEU A 1 86 ? -0.752 33.985 2.087 1.00 33.38 343 LEU A C 1
ATOM 630 O O . LEU A 1 86 ? -0.439 34.798 2.958 1.00 33.39 343 LEU A O 1
ATOM 635 N N . LYS A 1 87 ? -1.040 34.361 0.867 1.00 32.61 344 LYS A N 1
ATOM 636 C CA . LYS A 1 87 ? -1.027 35.778 0.500 1.00 33.82 344 LYS A CA 1
ATOM 637 C C . LYS A 1 87 ? -2.119 36.505 1.274 1.00 36.00 344 LYS A C 1
ATOM 638 O O . LYS A 1 87 ? -1.908 37.639 1.753 1.00 35.05 344 LYS A O 1
ATOM 644 N N . LEU A 1 88 ? -3.306 35.896 1.328 1.00 34.07 345 LEU A N 1
ATOM 645 C CA . LEU A 1 88 ? -4.437 36.466 2.103 1.00 35.61 345 LEU A CA 1
ATOM 646 C C . LEU A 1 88 ? -4.058 36.661 3.562 1.00 35.40 345 LEU A C 1
ATOM 647 O O . LEU A 1 88 ? -4.376 37.680 4.158 1.00 33.95 345 LEU A O 1
ATOM 652 N N . TYR A 1 89 ? -3.354 35.681 4.118 1.00 33.32 346 TYR A N 1
ATOM 653 C CA . TYR A 1 89 ? -2.856 35.784 5.490 1.00 35.16 346 TYR A CA 1
ATOM 654 C C . TYR A 1 89 ? -2.058 37.063 5.764 1.00 38.32 346 TYR A C 1
ATOM 655 O O . TYR A 1 89 ? -2.305 37.758 6.764 1.00 36.36 346 TYR A O 1
ATOM 664 N N . PHE A 1 90 ? -1.079 37.354 4.901 1.00 35.04 347 PHE A N 1
ATOM 665 C CA . PHE A 1 90 ? -0.324 38.585 5.041 1.00 38.19 347 PHE A CA 1
ATOM 666 C C . PHE A 1 90 ? -1.221 39.791 4.758 1.00 36.36 347 PHE A C 1
ATOM 667 O O . PHE A 1 90 ? -1.099 40.815 5.449 1.00 35.67 347 PHE A O 1
ATOM 675 N N . ARG A 1 91 ? -2.121 39.673 3.770 1.00 37.05 348 ARG A N 1
ATOM 676 C CA . ARG A 1 91 ? -3.043 40.789 3.464 1.00 39.73 348 ARG A CA 1
ATOM 677 C C . ARG A 1 91 ? -3.896 41.138 4.707 1.00 42.30 348 ARG A C 1
ATOM 678 O O . ARG A 1 91 ? -4.200 42.332 4.983 1.00 41.20 348 ARG A O 1
ATOM 686 N N . ASP A 1 92 ? -4.252 40.107 5.485 1.00 38.87 349 ASP A N 1
ATOM 687 C CA . ASP A 1 92 ? -5.158 40.324 6.617 1.00 41.28 349 ASP A CA 1
ATOM 688 C C . ASP A 1 92 ? -4.469 40.867 7.864 1.00 39.79 349 ASP A C 1
ATOM 689 O O . ASP A 1 92 ? -5.153 41.275 8.796 1.00 40.60 349 ASP A O 1
ATOM 694 N N . LEU A 1 93 ? -3.139 40.926 7.870 1.00 39.05 350 LEU A N 1
ATOM 695 C CA . LEU A 1 93 ? -2.431 41.429 9.062 1.00 39.53 350 LEU A CA 1
ATOM 696 C C . LEU A 1 93 ? -2.808 42.887 9.352 1.00 39.00 350 LEU A C 1
ATOM 697 O O . LEU A 1 93 ? -2.805 43.721 8.442 1.00 40.53 350 LEU A O 1
ATOM 702 N N . PRO A 1 94 ? -3.149 43.196 10.614 1.00 39.39 351 PRO A N 1
ATOM 703 C CA . PRO A 1 94 ? -3.481 44.598 10.980 1.00 40.11 351 PRO A CA 1
ATOM 704 C C . PRO A 1 94 ? -2.257 45.514 10.849 1.00 42.36 351 PRO A C 1
ATOM 705 O O . PRO A 1 94 ? -2.373 46.698 10.444 1.00 45.03 351 PRO A O 1
ATOM 709 N N . ILE A 1 95 ? -1.098 44.974 11.215 1.00 39.56 352 ILE A N 1
ATOM 710 C CA . ILE A 1 95 ? 0.143 45.667 10.945 1.00 41.34 352 ILE A CA 1
ATOM 711 C C . ILE A 1 95 ? 0.892 44.805 9.952 1.00 38.53 352 ILE A C 1
ATOM 712 O O . ILE A 1 95 ? 1.146 43.629 10.223 1.00 38.62 352 ILE A O 1
ATOM 717 N N . PRO A 1 96 ? 1.243 45.379 8.770 1.00 38.02 353 PRO A N 1
ATOM 718 C CA . PRO A 1 96 ? 1.732 44.508 7.708 1.00 38.42 353 PRO A CA 1
ATOM 719 C C . PRO A 1 96 ? 3.116 43.948 8.030 1.00 37.83 353 PRO A C 1
ATOM 720 O O . PRO A 1 96 ? 3.815 44.467 8.928 1.00 37.43 353 PRO A O 1
ATOM 724 N N . LEU A 1 97 ? 3.503 42.902 7.314 1.00 35.68 354 LEU A N 1
ATOM 725 C CA . LEU A 1 97 ? 4.720 42.165 7.617 1.00 34.74 354 LEU A CA 1
ATOM 726 C C . LEU A 1 97 ? 5.910 43.118 7.730 1.00 36.73 354 LEU A C 1
ATOM 727 O O . LEU A 1 97 ? 6.706 43.058 8.709 1.00 35.36 354 LEU A O 1
ATOM 732 N N . ILE A 1 98 ? 6.004 44.021 6.745 1.00 35.13 355 ILE A N 1
ATOM 733 C CA . ILE A 1 98 ? 6.896 45.194 6.843 1.00 36.50 355 ILE A CA 1
ATOM 734 C C . ILE A 1 98 ? 6.064 46.299 7.415 1.00 36.31 355 ILE A C 1
ATOM 735 O O . ILE A 1 98 ? 5.146 46.803 6.771 1.00 35.75 355 ILE A O 1
ATOM 740 N N . THR A 1 99 ? 6.340 46.604 8.671 1.00 33.70 356 THR A N 1
ATOM 741 C CA . THR A 1 99 ? 5.438 47.435 9.498 1.00 35.21 356 THR A CA 1
ATOM 742 C C . THR A 1 99 ? 5.357 48.893 9.051 1.00 36.53 356 THR A C 1
ATOM 743 O O . THR A 1 99 ? 6.207 49.374 8.282 1.00 34.98 356 THR A O 1
ATOM 747 N N . TYR A 1 100 ? 4.342 49.595 9.534 1.00 38.00 357 TYR A N 1
ATOM 748 C CA . TYR A 1 100 ? 4.167 51.022 9.197 1.00 39.05 357 TYR A CA 1
ATOM 749 C C . TYR A 1 100 ? 5.408 51.780 9.690 1.00 39.96 357 TYR A C 1
ATOM 750 O O . TYR A 1 100 ? 5.883 52.714 9.038 1.00 38.99 357 TYR A O 1
ATOM 759 N N . ASP A 1 101 ? 5.944 51.342 10.817 1.00 38.80 358 ASP A N 1
ATOM 760 C CA . ASP A 1 101 ? 7.072 52.051 11.433 1.00 40.69 358 ASP A CA 1
ATOM 761 C C . ASP A 1 101 ? 8.349 51.893 10.613 1.00 40.13 358 ASP A C 1
ATOM 762 O O . ASP A 1 101 ? 9.089 52.858 10.415 1.00 44.47 358 ASP A O 1
ATOM 767 N N . ALA A 1 102 ? 8.596 50.678 10.157 1.00 37.44 359 ALA A N 1
ATOM 768 C CA . ALA A 1 102 ? 9.845 50.334 9.485 1.00 38.51 359 ALA A CA 1
ATOM 769 C C . ALA A 1 102 ? 9.785 50.681 8.030 1.00 35.56 359 ALA A C 1
ATOM 770 O O . ALA A 1 102 ? 10.850 50.902 7.423 1.00 35.20 359 ALA A O 1
ATOM 772 N N . TYR A 1 103 ? 8.573 50.681 7.455 1.00 37.15 360 TYR A N 1
ATOM 773 C CA . TYR A 1 103 ? 8.366 50.975 6.029 1.00 36.39 360 TYR A CA 1
ATOM 774 C C . TYR A 1 103 ? 9.266 52.089 5.405 1.00 36.36 360 TYR A C 1
ATOM 775 O O . TYR A 1 103 ? 9.876 51.872 4.356 1.00 36.74 360 TYR A O 1
ATOM 784 N N . PRO A 1 104 ? 9.324 53.286 6.022 1.00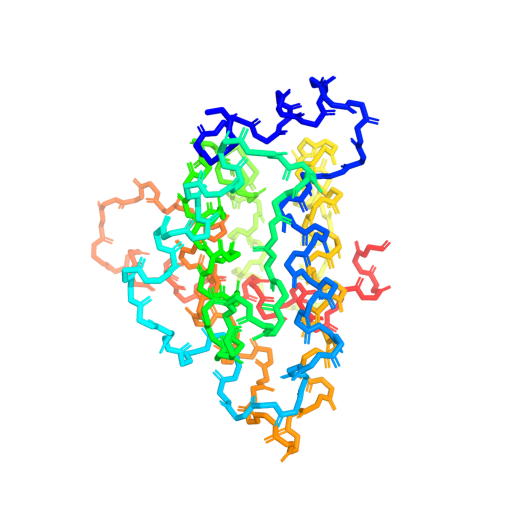 37.70 361 PRO A N 1
ATOM 785 C CA . PRO A 1 104 ? 10.104 54.382 5.430 1.00 38.79 361 PRO A CA 1
ATOM 786 C C . PRO A 1 104 ? 11.567 53.987 5.156 1.00 39.86 361 PRO A C 1
ATOM 787 O O . PRO A 1 104 ? 12.134 54.437 4.157 1.00 41.25 361 PRO A O 1
ATOM 791 N N . LYS A 1 105 ? 12.171 53.194 6.053 1.00 39.90 362 LYS A N 1
ATOM 792 C CA . LYS A 1 105 ? 13.579 52.765 5.895 1.00 38.59 362 LYS A CA 1
ATOM 793 C C . LYS A 1 105 ? 13.707 51.788 4.713 1.00 37.01 362 LYS A C 1
ATOM 794 O O . LYS A 1 105 ? 14.691 51.815 3.975 1.00 37.99 362 LYS A O 1
ATOM 800 N N . PHE A 1 106 ? 12.673 50.993 4.458 1.00 38.62 363 PHE A N 1
ATOM 801 C CA . PHE A 1 106 ? 12.696 50.144 3.245 1.00 36.94 363 PHE A CA 1
ATOM 802 C C . PHE A 1 106 ? 12.606 50.965 1.975 1.00 38.49 363 PHE A C 1
ATOM 803 O O . PHE A 1 106 ? 13.314 50.690 0.995 1.00 37.70 363 PHE A O 1
ATOM 811 N N . ILE A 1 107 ? 11.740 51.977 1.989 1.00 37.89 364 ILE A N 1
ATOM 812 C CA . ILE A 1 107 ? 11.597 52.864 0.819 1.00 39.57 364 ILE A CA 1
ATOM 813 C C . ILE A 1 107 ? 12.891 53.660 0.601 1.00 40.94 364 ILE A C 1
ATOM 814 O O . ILE A 1 107 ? 13.357 53.819 -0.537 1.00 40.45 364 ILE A O 1
ATOM 819 N N . GLU A 1 108 ? 13.496 54.130 1.704 1.00 38.22 365 GLU A N 1
ATOM 820 C CA . GLU A 1 108 ? 14.797 54.773 1.635 1.00 40.00 365 GLU A CA 1
ATOM 821 C C . GLU A 1 108 ? 15.797 53.897 0.889 1.00 41.55 365 GLU A C 1
ATOM 822 O O . GLU A 1 108 ? 16.527 54.376 0.000 1.00 43.89 365 GLU A O 1
ATOM 828 N N . SER A 1 109 ? 15.795 52.609 1.202 1.00 38.79 366 SER A N 1
ATOM 829 C CA . SER A 1 109 ? 16.714 51.689 0.544 1.00 42.27 366 SER A CA 1
ATOM 830 C C . SER A 1 109 ? 16.399 51.571 -0.927 1.00 42.02 366 SER A C 1
ATOM 831 O O . SER A 1 109 ? 17.320 51.523 -1.745 1.00 44.47 366 SER A O 1
ATOM 834 N N . ALA A 1 110 ? 15.110 51.561 -1.263 1.00 40.68 367 ALA A N 1
ATOM 835 C CA . ALA A 1 110 ? 14.666 51.399 -2.657 1.00 41.78 367 ALA A CA 1
ATOM 836 C C . ALA A 1 110 ? 15.124 52.560 -3.525 1.00 43.89 367 ALA A C 1
ATOM 837 O O . ALA A 1 110 ? 15.281 52.394 -4.719 1.00 45.47 367 ALA A O 1
ATOM 839 N N . LYS A 1 111 ? 15.364 53.714 -2.915 1.00 43.86 368 LYS A N 1
ATOM 840 C CA . LYS A 1 111 ? 15.702 54.928 -3.655 1.00 48.48 368 LYS A CA 1
ATOM 841 C C . LYS A 1 111 ? 17.185 55.046 -3.960 1.00 49.37 368 LYS A C 1
ATOM 842 O O . LYS A 1 111 ? 17.571 55.820 -4.826 1.00 53.59 368 LYS A O 1
ATOM 848 N N . ILE A 1 112 ? 18.004 54.291 -3.232 1.00 49.01 369 ILE A N 1
ATOM 849 C CA . ILE A 1 112 ? 19.461 54.318 -3.381 1.00 52.67 369 ILE A CA 1
ATOM 850 C C . ILE A 1 112 ? 19.902 53.676 -4.700 1.00 55.63 369 ILE A C 1
ATOM 851 O O . ILE A 1 112 ? 19.444 52.581 -5.056 1.00 54.24 369 ILE A O 1
ATOM 856 N N . MET A 1 113 ? 20.787 54.364 -5.430 1.00 58.83 370 MET A N 1
ATOM 857 C CA . MET A 1 113 ? 21.248 53.870 -6.727 1.00 62.87 370 MET A CA 1
ATOM 858 C C . MET A 1 113 ? 22.425 52.896 -6.615 1.00 64.01 370 MET A C 1
ATOM 859 O O . MET A 1 113 ? 22.512 51.941 -7.388 1.00 65.32 370 MET A O 1
ATOM 864 N N . ASP A 1 114 ? 23.325 53.138 -5.665 1.00 65.02 371 ASP A N 1
ATOM 865 C CA . ASP A 1 114 ? 24.475 52.249 -5.460 1.00 65.43 371 ASP A CA 1
ATOM 866 C C . ASP A 1 114 ? 24.013 50.941 -4.817 1.00 62.77 371 ASP A C 1
ATOM 867 O O . ASP A 1 114 ? 23.480 50.976 -3.725 1.00 59.23 371 ASP A O 1
ATOM 872 N N . PRO A 1 115 ? 24.248 49.790 -5.489 1.00 63.36 372 PRO A N 1
ATOM 873 C CA . PRO A 1 115 ? 23.774 48.488 -4.983 1.00 60.33 372 PRO A CA 1
ATOM 874 C C . PRO A 1 115 ? 24.248 48.180 -3.567 1.00 59.28 372 PRO A C 1
ATOM 875 O O . PRO A 1 115 ? 23.468 47.685 -2.748 1.00 54.24 372 PRO A O 1
ATOM 879 N N . ASP A 1 116 ? 25.514 48.480 -3.276 1.00 56.62 373 ASP A N 1
ATOM 880 C CA . ASP A 1 116 ? 26.094 48.104 -1.993 1.00 61.31 373 ASP A CA 1
ATOM 881 C C . ASP A 1 116 ? 25.531 48.924 -0.853 1.00 60.06 373 ASP A C 1
ATOM 882 O O . ASP A 1 116 ? 25.174 48.368 0.189 1.00 61.18 373 ASP A O 1
ATOM 887 N N . GLU A 1 117 ? 25.422 50.237 -1.056 1.00 59.46 374 GLU A N 1
ATOM 888 C CA . GLU A 1 117 ? 24.823 51.096 -0.036 1.00 60.34 374 GLU A CA 1
ATOM 889 C C . GLU A 1 117 ? 23.329 50.789 0.106 1.00 53.97 374 GLU A C 1
ATOM 890 O O . GLU A 1 117 ? 22.786 50.812 1.209 1.00 53.21 374 GLU A O 1
ATOM 896 N N . GLN A 1 118 ? 22.679 50.447 -1.005 1.00 51.69 375 GLN A N 1
ATOM 897 C CA . GLN A 1 118 ? 21.269 50.013 -0.977 1.00 46.76 375 GLN A CA 1
ATOM 898 C C . GLN A 1 118 ? 21.094 48.776 -0.087 1.00 47.85 375 GLN A C 1
ATOM 899 O O . GLN A 1 118 ? 20.211 48.745 0.772 1.00 42.37 375 GLN A O 1
ATOM 905 N N . LEU A 1 119 ? 21.952 47.772 -0.273 1.00 50.15 376 LEU A N 1
ATOM 906 C CA . LEU A 1 119 ? 21.900 46.556 0.548 1.00 51.70 376 LEU A CA 1
ATOM 907 C C . LEU A 1 119 ? 22.152 46.827 2.031 1.00 52.43 376 LEU A C 1
ATOM 908 O O . LEU A 1 119 ? 21.485 46.264 2.913 1.00 50.32 376 LEU A O 1
ATOM 913 N N . GLU A 1 120 ? 23.128 47.688 2.303 1.00 53.24 377 GLU A N 1
ATOM 914 C CA . GLU A 1 120 ? 23.361 48.152 3.653 1.00 54.89 377 GLU A CA 1
ATOM 915 C C . GLU A 1 120 ? 22.132 48.802 4.301 1.00 51.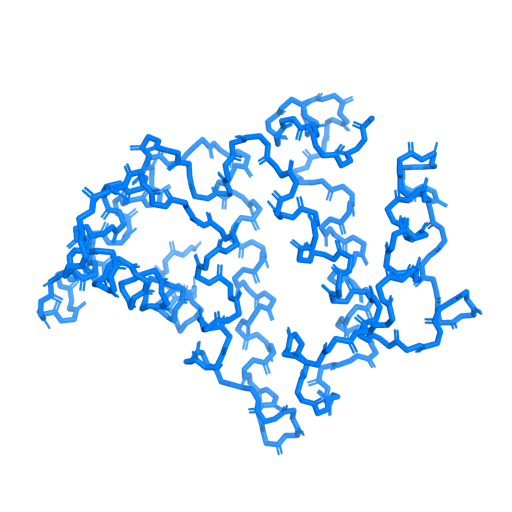70 377 GLU A C 1
ATOM 916 O O . GLU A 1 120 ? 21.780 48.470 5.424 1.00 51.28 377 GLU A O 1
ATOM 922 N N . THR A 1 121 ? 21.469 49.717 3.595 1.00 48.98 378 THR A N 1
ATOM 923 C CA . THR A 1 121 ? 20.280 50.362 4.147 1.00 47.24 378 THR A CA 1
ATOM 924 C C . THR A 1 121 ? 19.143 49.331 4.327 1.00 45.20 378 THR A C 1
ATOM 925 O O . THR A 1 121 ? 18.403 49.394 5.298 1.00 43.73 378 THR A O 1
ATOM 929 N N . LEU A 1 122 ? 19.018 48.380 3.390 1.00 43.96 379 LEU A N 1
ATOM 930 C CA . LEU A 1 122 ? 18.038 47.304 3.507 1.00 44.55 379 LEU A CA 1
ATOM 931 C C . LEU A 1 122 ? 18.293 46.491 4.771 1.00 42.82 379 LEU A C 1
ATOM 932 O O . LEU A 1 122 ? 17.352 46.148 5.494 1.00 41.73 379 LEU A O 1
ATOM 937 N N . HIS A 1 123 ? 19.560 46.197 5.047 1.00 43.81 380 HIS A N 1
ATOM 938 C CA . HIS A 1 123 ? 19.928 45.519 6.301 1.00 47.13 380 HIS A CA 1
ATOM 939 C C . HIS A 1 123 ? 19.446 46.294 7.542 1.00 46.38 380 HIS A C 1
ATOM 940 O O . HIS A 1 123 ? 18.858 45.714 8.458 1.00 46.79 380 HIS A O 1
ATOM 947 N N . GLU A 1 124 ? 19.639 47.614 7.539 1.00 46.95 381 GLU A N 1
ATOM 948 C CA . GLU A 1 124 ? 19.194 48.452 8.668 1.00 48.71 381 GLU A CA 1
ATOM 949 C C . GLU A 1 124 ? 17.663 48.490 8.811 1.00 46.56 381 GLU A C 1
ATOM 950 O O . GLU A 1 124 ? 17.128 48.530 9.923 1.00 45.21 381 GLU A O 1
ATOM 956 N N . ALA A 1 125 ? 16.964 48.520 7.675 1.00 43.16 382 ALA A N 1
ATOM 957 C CA . ALA A 1 125 ? 15.510 48.467 7.676 1.00 41.04 382 ALA A CA 1
ATOM 958 C C . ALA A 1 125 ? 15.057 47.173 8.338 1.00 38.61 382 ALA A C 1
ATOM 959 O O . ALA A 1 125 ? 14.120 47.185 9.140 1.00 41.86 382 ALA A O 1
ATOM 961 N N . LEU A 1 126 ? 15.725 46.062 8.031 1.00 42.70 383 LEU A N 1
ATOM 962 C CA . LEU A 1 126 ? 15.352 44.781 8.633 1.00 41.66 383 LEU A CA 1
ATOM 963 C C . LEU A 1 126 ? 15.443 44.805 10.158 1.00 43.37 383 LEU A C 1
ATOM 964 O O . LEU A 1 126 ? 14.593 44.238 10.854 1.00 41.26 383 LEU A O 1
ATOM 969 N N . LYS A 1 127 ? 16.462 45.490 10.671 1.00 44.45 384 LYS A N 1
ATOM 970 C CA . LYS A 1 127 ? 16.688 45.603 12.127 1.00 48.93 384 LYS A CA 1
ATOM 971 C C . LYS A 1 127 ? 15.571 46.376 12.825 1.00 47.31 384 LYS A C 1
ATOM 972 O O . LYS A 1 127 ? 15.322 46.159 14.020 1.00 50.83 384 LYS A O 1
ATOM 978 N N . LEU A 1 128 ? 14.918 47.284 12.096 1.00 44.34 385 LEU A N 1
ATOM 979 C CA . LEU A 1 128 ? 13.793 48.068 12.665 1.00 44.25 385 LEU A CA 1
ATOM 980 C C . LEU A 1 128 ? 12.503 47.271 12.851 1.00 42.60 385 LEU A C 1
ATOM 981 O O . LEU A 1 128 ? 11.589 47.735 13.511 1.00 41.80 385 LEU A O 1
ATOM 986 N N . LEU A 1 129 ? 12.395 46.107 12.224 1.00 42.34 386 LEU A N 1
ATOM 987 C CA . LEU A 1 129 ? 11.178 45.299 12.365 1.00 40.75 386 LEU A CA 1
ATOM 988 C C . LEU A 1 129 ? 11.178 44.639 13.722 1.00 40.99 386 LEU A C 1
ATOM 989 O O . LEU A 1 129 ? 12.248 44.278 14.239 1.00 43.10 386 LEU A O 1
ATOM 994 N N . PRO A 1 130 ? 9.987 44.494 14.325 1.00 40.68 387 PRO A N 1
ATOM 995 C CA . PRO A 1 130 ? 9.842 43.678 15.549 1.00 42.40 387 PRO A CA 1
ATOM 996 C C . PRO A 1 130 ? 10.318 42.254 15.263 1.00 41.89 387 PRO A C 1
ATOM 997 O O . PRO A 1 130 ? 10.256 41.835 14.119 1.00 42.63 387 PRO A O 1
ATOM 1001 N N . PRO A 1 131 ? 10.831 41.533 16.287 1.00 47.07 388 PRO A N 1
ATOM 1002 C CA . PRO A 1 131 ? 11.383 40.170 16.132 1.00 46.19 388 PRO A CA 1
ATOM 1003 C C . PRO A 1 131 ? 10.489 39.208 15.353 1.00 44.39 388 PRO A C 1
ATOM 1004 O O . PRO A 1 131 ? 10.969 38.535 14.450 1.00 45.72 388 PRO A O 1
ATOM 1008 N N . ALA A 1 132 ? 9.204 39.174 15.671 1.00 43.19 389 ALA A N 1
ATOM 1009 C CA . ALA A 1 132 ? 8.305 38.221 15.037 1.00 40.73 389 ALA A CA 1
ATOM 1010 C C . ALA A 1 132 ? 8.140 38.532 13.542 1.00 38.44 389 ALA A C 1
ATOM 1011 O O . ALA A 1 132 ? 8.075 37.607 12.732 1.00 39.32 389 ALA A O 1
ATOM 1013 N N . HIS A 1 133 ? 8.064 39.825 13.208 1.00 36.76 390 HIS A N 1
ATOM 1014 C CA . HIS A 1 133 ? 8.011 40.282 11.824 1.00 36.88 390 HIS A CA 1
ATOM 1015 C C . HIS A 1 133 ? 9.307 39.906 11.101 1.00 39.29 390 HIS A C 1
ATOM 1016 O O . HIS A 1 133 ? 9.256 39.334 10.004 1.00 38.93 390 HIS A O 1
ATOM 1023 N N . CYS A 1 134 ? 10.460 40.234 11.693 1.00 39.58 391 CYS A N 1
ATOM 1024 C CA . CYS A 1 134 ? 11.714 39.855 11.070 1.00 39.55 391 CYS A CA 1
ATOM 1025 C C . CYS A 1 134 ? 11.813 38.359 10.785 1.00 40.49 391 CYS A C 1
ATOM 1026 O O . CYS A 1 134 ? 12.240 37.962 9.712 1.00 38.92 391 CYS A O 1
ATOM 1029 N N . GLU A 1 135 ? 11.398 37.539 11.745 1.00 39.41 392 GLU A N 1
ATOM 1030 C CA . GLU A 1 135 ? 11.516 36.089 11.643 1.00 41.58 392 GLU A CA 1
ATOM 1031 C C . GLU A 1 135 ? 10.606 35.539 10.542 1.00 38.49 392 GLU A C 1
ATOM 1032 O O . GLU A 1 135 ? 11.007 34.670 9.748 1.00 37.27 392 GLU A O 1
ATOM 1038 N N . THR A 1 136 ? 9.368 36.000 10.518 1.00 36.28 393 THR A N 1
ATOM 1039 C CA . THR A 1 136 ? 8.440 35.524 9.465 1.00 38.90 393 THR A CA 1
ATOM 1040 C C . THR A 1 136 ? 8.930 35.974 8.090 1.00 40.37 393 THR A C 1
ATOM 1041 O O . THR A 1 136 ? 8.883 35.194 7.135 1.00 36.62 393 THR A O 1
ATOM 1045 N N . LEU A 1 137 ? 9.419 37.216 8.002 1.00 39.05 394 LEU A N 1
ATOM 1046 C CA . LEU A 1 137 ? 9.897 37.733 6.719 1.00 37.27 394 LEU A CA 1
ATOM 1047 C C . LEU A 1 137 ? 11.102 36.894 6.224 1.00 38.18 394 LEU A C 1
ATOM 1048 O O . LEU A 1 137 ? 11.151 36.506 5.040 1.00 37.38 394 LEU A O 1
ATOM 1053 N N . ARG A 1 138 ? 12.004 36.555 7.152 1.00 35.13 395 ARG A N 1
ATOM 1054 C CA . ARG A 1 138 ? 13.196 35.764 6.873 1.00 39.98 395 ARG A CA 1
ATOM 1055 C C . ARG A 1 138 ? 12.778 34.429 6.236 1.00 37.73 395 ARG A C 1
ATOM 1056 O O . ARG A 1 138 ? 13.288 34.035 5.195 1.00 38.65 395 ARG A O 1
ATOM 1064 N N . TYR A 1 139 ? 11.836 33.771 6.893 1.00 39.79 396 TYR A N 1
ATOM 1065 C CA . TYR A 1 139 ? 11.341 32.464 6.475 1.00 39.34 396 TYR A CA 1
ATOM 1066 C C . TYR A 1 139 ? 10.642 32.514 5.102 1.00 38.98 396 TYR A C 1
ATOM 1067 O O . TYR A 1 139 ? 10.892 31.678 4.195 1.00 37.74 396 TYR A O 1
ATOM 1076 N N . LEU A 1 140 ? 9.729 33.469 4.967 1.00 37.47 397 LEU A N 1
ATOM 1077 C CA . LEU A 1 140 ? 9.117 33.775 3.678 1.00 36.99 397 LEU A CA 1
ATOM 1078 C C . LEU A 1 140 ? 10.136 33.980 2.547 1.00 35.61 397 LEU A C 1
ATOM 1079 O O . LEU A 1 140 ? 9.976 33.418 1.435 1.00 34.13 397 LEU A O 1
ATOM 1084 N N . MET A 1 141 ? 11.144 34.814 2.826 1.00 34.92 398 MET A N 1
ATOM 1085 C CA . MET A 1 141 ? 12.130 35.193 1.818 1.00 35.74 398 MET A CA 1
ATOM 1086 C C . MET A 1 141 ? 12.994 33.987 1.416 1.00 36.36 398 MET A C 1
ATOM 1087 O O . MET A 1 141 ? 13.291 33.823 0.225 1.00 34.91 398 MET A O 1
ATOM 1092 N N . ALA A 1 142 ? 13.363 33.142 2.386 1.00 39.20 399 ALA A N 1
ATOM 1093 C CA . ALA A 1 142 ? 14.066 31.881 2.077 1.00 38.75 399 ALA A CA 1
ATOM 1094 C C . ALA A 1 142 ? 13.226 31.054 1.101 1.00 39.53 399 ALA A C 1
ATOM 1095 O O . ALA A 1 142 ? 13.728 30.588 0.059 1.00 36.64 399 ALA A O 1
ATOM 1097 N N . HIS A 1 143 ? 11.934 30.941 1.414 1.00 37.08 400 HIS A N 1
ATOM 1098 C CA . HIS A 1 143 ? 10.987 30.177 0.576 1.00 36.39 400 HIS A CA 1
ATOM 1099 C C . HIS A 1 143 ? 10.847 30.805 -0.833 1.00 35.96 400 HIS A C 1
ATOM 1100 O O . HIS A 1 143 ? 10.855 30.102 -1.870 1.00 34.64 400 HIS A O 1
ATOM 1107 N N . LEU A 1 144 ? 10.702 32.125 -0.877 1.00 33.04 401 LEU A N 1
ATOM 1108 C CA . LEU A 1 144 ? 10.565 32.799 -2.161 1.00 33.18 401 LEU A CA 1
ATOM 1109 C C . LEU A 1 144 ? 11.839 32.647 -3.036 1.00 34.29 401 LEU A C 1
ATOM 1110 O O . LEU A 1 144 ? 11.760 32.500 -4.268 1.00 32.91 401 LEU A O 1
ATOM 1115 N N . LYS A 1 145 ? 12.995 32.686 -2.391 1.00 34.94 402 LYS A N 1
ATOM 1116 C CA . LYS A 1 145 ? 14.241 32.412 -3.085 1.00 35.54 402 LYS A CA 1
ATOM 1117 C C . LYS A 1 145 ? 14.174 31.026 -3.773 1.00 35.86 402 LYS A C 1
ATOM 1118 O O . LYS A 1 145 ? 14.511 30.898 -4.957 1.00 36.47 402 LYS A O 1
ATOM 1124 N N . ARG A 1 146 ? 13.743 30.006 -3.025 1.00 34.95 403 ARG A N 1
ATOM 1125 C CA . ARG A 1 146 ? 13.586 28.657 -3.607 1.00 37.04 403 ARG A CA 1
ATOM 1126 C C . ARG A 1 146 ? 12.636 28.647 -4.801 1.00 37.06 403 ARG A C 1
ATOM 1127 O O . ARG A 1 146 ? 12.896 28.001 -5.825 1.00 38.07 403 ARG A O 1
ATOM 1135 N N . VAL A 1 147 ? 11.526 29.331 -4.658 1.00 36.40 404 VAL A N 1
ATOM 1136 C CA . VAL A 1 147 ? 10.575 29.498 -5.788 1.00 35.04 404 VAL A CA 1
ATOM 1137 C C . VAL A 1 147 ? 11.309 30.035 -7.019 1.00 35.49 404 VAL A C 1
ATOM 1138 O O . VAL A 1 147 ? 11.207 29.448 -8.116 1.00 37.31 404 VAL A O 1
ATOM 1142 N N . THR A 1 148 ? 12.068 31.126 -6.864 1.00 35.41 405 THR A N 1
ATOM 1143 C CA . THR A 1 148 ? 12.771 31.699 -8.022 1.00 36.53 405 THR A CA 1
ATOM 1144 C C . THR A 1 148 ? 13.853 30.751 -8.607 1.00 39.09 405 THR A C 1
ATOM 1145 O O . THR A 1 148 ? 14.190 30.893 -9.767 1.00 41.00 405 THR A O 1
ATOM 1149 N N . LEU A 1 149 ? 14.414 29.825 -7.803 1.00 34.67 406 LEU A N 1
ATOM 1150 C CA . LEU A 1 149 ? 15.451 28.890 -8.295 1.00 38.71 406 LEU A CA 1
ATOM 1151 C C . LEU A 1 149 ? 14.819 27.864 -9.218 1.00 40.87 406 LEU A C 1
ATOM 1152 O O . LEU A 1 149 ? 15.499 27.166 -9.996 1.00 42.09 406 LEU A O 1
ATOM 1157 N N . HIS A 1 150 ? 13.492 27.788 -9.149 1.00 39.23 407 HIS A N 1
ATOM 1158 C CA . HIS A 1 150 ? 12.705 26.868 -9.974 1.00 38.85 407 HIS A CA 1
ATOM 1159 C C . HIS A 1 150 ? 12.066 27.573 -11.176 1.00 39.48 407 HIS A C 1
ATOM 1160 O O . HIS A 1 150 ? 11.125 27.039 -11.775 1.00 39.74 407 HIS A O 1
ATOM 1167 N N . GLU A 1 151 ? 12.570 28.768 -11.505 1.00 38.19 408 GLU A N 1
ATOM 1168 C CA . GLU A 1 151 ? 12.012 29.588 -12.601 1.00 38.39 408 GLU A CA 1
ATOM 1169 C C . GLU A 1 151 ? 11.912 28.861 -13.959 1.00 40.96 408 GLU A C 1
ATOM 1170 O O . GLU A 1 151 ? 10.990 29.125 -14.777 1.00 41.45 408 GLU A O 1
ATOM 1176 N N . LYS A 1 152 ? 12.860 27.977 -14.237 1.00 41.99 409 LYS A N 1
ATOM 1177 C CA . LYS A 1 152 ? 12.839 27.301 -15.545 1.00 47.64 409 LYS A CA 1
ATOM 1178 C C . LYS A 1 152 ? 11.506 26.592 -15.718 1.00 50.15 409 LYS A C 1
ATOM 1179 O O . LYS A 1 152 ? 10.955 26.536 -16.824 1.00 52.34 409 LYS A O 1
ATOM 1185 N N . GLU A 1 153 ? 10.972 26.110 -14.595 1.00 47.83 410 GLU A N 1
ATOM 1186 C CA . GLU A 1 153 ? 9.726 25.370 -14.556 1.00 50.49 410 GLU A CA 1
ATOM 1187 C C . GLU A 1 153 ? 8.532 26.289 -14.239 1.00 49.55 410 GLU A C 1
ATOM 1188 O O . GLU A 1 153 ? 7.525 26.218 -14.927 1.00 49.23 410 GLU A O 1
ATOM 1194 N N . ASN A 1 154 ? 8.644 27.126 -13.193 1.00 45.07 411 ASN A N 1
ATOM 1195 C CA . ASN A 1 154 ? 7.479 27.912 -12.719 1.00 44.13 411 ASN A CA 1
ATOM 1196 C C . ASN A 1 154 ? 7.302 29.302 -13.314 1.00 41.22 411 ASN A C 1
ATOM 1197 O O . ASN A 1 154 ? 6.277 29.969 -13.065 1.00 40.90 411 ASN A O 1
ATOM 1202 N N . LEU A 1 155 ? 8.298 29.732 -14.097 1.00 43.30 412 LEU A N 1
ATOM 1203 C CA . LEU A 1 155 ? 8.270 31.032 -14.775 1.00 41.99 412 LEU A CA 1
ATOM 1204 C C . LEU A 1 155 ? 8.277 32.246 -13.828 1.00 41.73 412 LEU A C 1
ATOM 1205 O O . LEU A 1 155 ? 8.034 33.373 -14.248 1.00 43.25 412 LEU A O 1
ATOM 1210 N N . MET A 1 156 ? 8.583 32.022 -12.561 1.00 40.72 413 MET A N 1
ATOM 1211 C CA . MET A 1 156 ? 8.582 33.098 -11.572 1.00 39.65 413 MET A CA 1
ATOM 1212 C C . MET A 1 156 ? 10.019 33.460 -11.234 1.00 43.02 413 MET A C 1
ATOM 1213 O O . MET A 1 156 ? 10.861 32.565 -11.061 1.00 48.30 413 MET A O 1
ATOM 1218 N N . ASN A 1 157 ? 10.309 34.759 -11.201 1.00 38.68 414 ASN A N 1
ATOM 1219 C CA . ASN A 1 157 ? 11.616 35.258 -10.797 1.00 41.24 414 ASN A CA 1
ATOM 1220 C C . ASN A 1 157 ? 11.361 36.310 -9.697 1.00 41.09 414 ASN A C 1
ATOM 1221 O O . ASN A 1 157 ? 10.190 36.568 -9.348 1.00 38.83 414 ASN A O 1
ATOM 1226 N N . ALA A 1 158 ? 12.429 36.866 -9.130 1.00 39.38 415 ALA A N 1
ATOM 1227 C CA . ALA A 1 158 ? 12.315 37.830 -8.043 1.00 38.92 415 ALA A CA 1
ATOM 1228 C C . ALA A 1 158 ? 11.460 39.005 -8.488 1.00 39.71 415 ALA A C 1
ATOM 1229 O O . ALA A 1 158 ? 10.640 39.522 -7.696 1.00 39.27 415 ALA A O 1
ATOM 1231 N N . GLU A 1 159 ? 11.658 39.452 -9.730 1.00 38.72 416 GLU A N 1
ATOM 1232 C CA . GLU A 1 159 ? 10.857 40.595 -10.241 1.00 42.00 416 GLU A CA 1
ATOM 1233 C C . GLU A 1 159 ? 9.352 40.308 -10.241 1.00 38.62 416 GLU A C 1
ATOM 1234 O O . GLU A 1 159 ? 8.549 41.141 -9.797 1.00 39.27 416 GLU A O 1
ATOM 1240 N N . ASN A 1 160 ? 8.976 39.175 -10.842 1.00 38.49 417 ASN A N 1
ATOM 1241 C CA . ASN A 1 160 ? 7.572 38.687 -10.911 1.00 40.47 417 ASN A CA 1
ATOM 1242 C C . ASN A 1 160 ? 6.941 38.557 -9.521 1.00 36.65 417 ASN A C 1
ATOM 1243 O O . ASN A 1 160 ? 5.804 38.983 -9.304 1.00 35.74 417 ASN A O 1
ATOM 1248 N N . LEU A 1 161 ? 7.685 37.968 -8.591 1.00 34.96 418 LEU A N 1
ATOM 1249 C CA . LEU A 1 161 ? 7.200 37.844 -7.210 1.00 35.61 418 LEU A CA 1
ATOM 1250 C C . LEU A 1 161 ? 7.080 39.201 -6.504 1.00 36.35 418 LEU A C 1
ATOM 1251 O O . LEU A 1 161 ? 6.206 39.392 -5.654 1.00 33.08 418 LEU A O 1
ATOM 1256 N N . GLY A 1 162 ? 7.971 40.128 -6.835 1.00 35.33 419 GLY A N 1
ATOM 1257 C CA . GLY A 1 162 ? 7.900 41.489 -6.301 1.00 36.49 419 GLY A CA 1
ATOM 1258 C C . GLY A 1 162 ? 6.581 42.143 -6.717 1.00 34.83 419 GLY A C 1
ATOM 1259 O O . GLY A 1 162 ? 5.957 42.850 -5.929 1.00 36.60 419 GLY A O 1
ATOM 1260 N N . ILE A 1 163 ? 6.126 41.883 -7.938 1.00 32.90 420 ILE A N 1
ATOM 1261 C CA . ILE A 1 163 ? 4.791 42.389 -8.358 1.00 34.87 420 ILE A CA 1
ATOM 1262 C C . ILE A 1 163 ? 3.641 41.920 -7.431 1.00 36.93 420 ILE A C 1
ATOM 1263 O O . ILE A 1 163 ? 2.779 42.697 -7.005 1.00 34.09 420 ILE A O 1
ATOM 1268 N N . VAL A 1 164 ? 3.682 40.640 -7.086 1.00 33.25 421 VAL A N 1
ATOM 1269 C CA . VAL A 1 164 ? 2.656 40.013 -6.299 1.00 35.65 421 VAL A CA 1
ATOM 1270 C C . VAL A 1 164 ? 2.773 40.501 -4.887 1.00 34.05 421 VAL A C 1
ATOM 1271 O O . VAL A 1 164 ? 1.753 40.846 -4.285 1.00 34.39 421 VAL A O 1
ATOM 1275 N N . PHE A 1 165 ? 3.994 40.487 -4.338 1.00 32.14 422 PHE A N 1
ATOM 1276 C CA . PHE A 1 165 ? 4.149 40.670 -2.881 1.00 34.00 422 PHE A CA 1
ATOM 1277 C C . PHE A 1 165 ? 4.295 42.111 -2.381 1.00 32.38 422 PHE A C 1
ATOM 1278 O O . PHE A 1 165 ? 4.029 42.415 -1.203 1.00 33.42 422 PHE A O 1
ATOM 1286 N N . GLY A 1 166 ? 4.742 42.974 -3.283 1.00 33.03 423 GLY A N 1
ATOM 1287 C CA . GLY A 1 166 ? 5.019 44.384 -2.969 1.00 34.70 423 GLY A CA 1
ATOM 1288 C C . GLY A 1 166 ? 3.844 45.071 -2.242 1.00 34.31 423 GLY A C 1
ATOM 1289 O O . GLY A 1 166 ? 4.051 45.613 -1.173 1.00 38.29 423 GLY A O 1
ATOM 1290 N N . PRO A 1 167 ? 2.602 45.014 -2.800 1.00 34.72 424 PRO A N 1
ATOM 1291 C CA . PRO A 1 167 ? 1.476 45.689 -2.146 1.00 35.16 424 PRO A CA 1
ATOM 1292 C C . PRO A 1 167 ? 0.822 44.881 -1.012 1.00 35.88 424 PRO A C 1
ATOM 1293 O O . PRO A 1 167 ? -0.133 45.359 -0.403 1.00 38.26 424 PRO A O 1
ATOM 1297 N N . THR A 1 168 ? 1.304 43.662 -0.767 1.00 35.62 425 THR A N 1
ATOM 1298 C CA . THR A 1 168 ? 0.762 42.752 0.272 1.00 35.99 425 THR A CA 1
ATOM 1299 C C . THR A 1 168 ? 1.575 42.890 1.561 1.00 37.33 425 THR A C 1
ATOM 1300 O O . THR A 1 168 ? 1.026 42.921 2.674 1.00 36.58 425 THR A O 1
ATOM 1304 N N . LEU A 1 169 ? 2.891 42.945 1.400 1.00 32.74 426 LEU A N 1
ATOM 1305 C CA . LEU A 1 169 ? 3.793 43.007 2.586 1.00 33.84 426 LEU A CA 1
ATOM 1306 C C . LEU A 1 169 ? 3.958 44.431 3.125 1.00 32.63 426 LEU A C 1
ATOM 1307 O O . LEU A 1 169 ? 4.433 44.635 4.264 1.00 37.31 426 LEU A O 1
ATOM 1312 N N . MET A 1 170 ? 3.643 45.399 2.286 1.00 35.50 427 MET A N 1
ATOM 1313 C CA . MET A 1 170 ? 3.797 46.823 2.643 1.00 35.18 427 MET A CA 1
ATOM 1314 C C . MET A 1 170 ? 2.573 47.611 2.224 1.00 37.33 427 MET A C 1
ATOM 1315 O O . MET A 1 170 ? 1.871 47.222 1.287 1.00 37.24 427 MET A O 1
ATOM 1320 N N . ARG A 1 171 ? 2.334 48.729 2.922 1.00 39.91 428 ARG A N 1
ATOM 1321 C CA . ARG A 1 171 ? 1.157 49.570 2.638 1.00 39.61 428 ARG A CA 1
ATOM 1322 C C . ARG A 1 171 ? 1.538 51.041 2.583 1.00 40.90 428 ARG A C 1
ATOM 1323 O O . ARG A 1 171 ? 2.038 51.590 3.568 1.00 39.25 428 ARG A O 1
ATOM 1331 N N . SER A 1 172 ? 1.278 51.685 1.451 1.00 37.86 429 SER A N 1
ATOM 1332 C CA . SER A 1 172 ? 1.638 53.079 1.288 1.00 41.08 429 SER A CA 1
ATOM 1333 C C . SER A 1 172 ? 0.602 53.953 1.962 1.00 42.19 429 SER A C 1
ATOM 1334 O O . SER A 1 172 ? -0.634 53.769 1.732 1.00 41.99 429 SER A O 1
ATOM 1337 N N . PRO A 1 173 ? 1.079 54.909 2.770 1.00 44.15 430 PRO A N 1
ATOM 1338 C CA . PRO A 1 173 ? 0.184 55.886 3.419 1.00 46.76 430 PRO A CA 1
ATOM 1339 C C . PRO A 1 173 ? -0.029 57.123 2.556 1.00 49.50 430 PRO A C 1
ATOM 1340 O O . PRO A 1 173 ? -0.727 58.044 2.951 1.00 52.03 430 PRO A O 1
ATOM 1344 N N . GLU A 1 174 ? 0.580 57.136 1.386 1.00 48.81 431 GLU A N 1
ATOM 1345 C CA . GLU A 1 174 ? 0.651 58.334 0.598 1.00 54.53 431 GLU A CA 1
ATOM 1346 C C . GLU A 1 174 ? -0.630 58.568 -0.169 1.00 57.37 431 GLU A C 1
ATOM 1347 O O . GLU A 1 174 ? -1.235 57.636 -0.698 1.00 51.67 431 GLU A O 1
ATOM 1353 N N . LEU A 1 175 ? -1.024 59.822 -0.266 1.00 62.56 432 LEU A N 1
ATOM 1354 C CA . LEU A 1 175 ? -2.044 60.164 -1.247 1.00 64.38 432 LEU A CA 1
ATOM 1355 C C . LEU A 1 175 ? -1.522 61.304 -2.103 1.00 68.64 432 LEU A C 1
ATOM 1356 O O . LEU A 1 175 ? -1.550 62.474 -1.692 1.00 77.58 432 LEU A O 1
ATOM 1361 N N . ASP A 1 176 ? -0.966 60.923 -3.253 1.00 67.03 433 ASP A N 1
ATOM 1362 C CA . ASP A 1 176 ? -0.363 61.821 -4.245 1.00 71.13 433 ASP A CA 1
ATOM 1363 C C . ASP A 1 176 ? 0.044 61.004 -5.478 1.00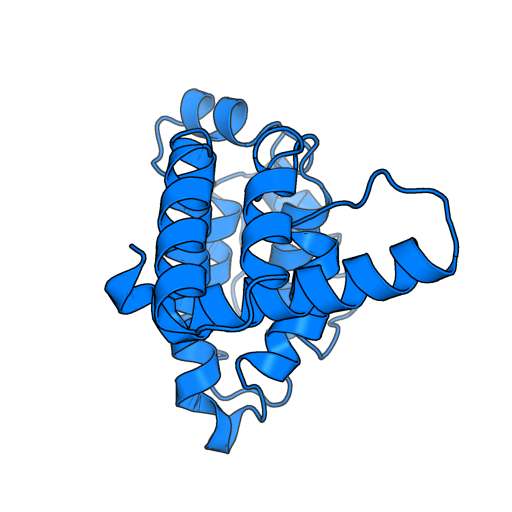 66.87 433 ASP A C 1
ATOM 1364 O O . ASP A 1 176 ? 0.932 60.169 -5.397 1.00 59.61 433 ASP A O 1
ATOM 1369 N N . ALA A 1 177 ? -0.588 61.293 -6.619 1.00 67.76 434 ALA A N 1
ATOM 1370 C CA . ALA A 1 177 ? -0.517 60.434 -7.817 1.00 62.69 434 ALA A CA 1
ATOM 1371 C C . ALA A 1 177 ? 0.881 59.989 -8.293 1.00 63.58 434 ALA A C 1
ATOM 1372 O O . ALA A 1 177 ? 1.093 58.807 -8.518 1.00 57.08 434 ALA A O 1
ATOM 1374 N N . MET A 1 178 ? 1.843 60.901 -8.442 1.00 71.62 435 MET A N 1
ATOM 1375 C CA . MET A 1 178 ? 3.164 60.449 -8.906 1.00 71.48 435 MET A CA 1
ATOM 1376 C C . MET A 1 178 ? 3.863 59.630 -7.825 1.00 68.87 435 MET A C 1
ATOM 1377 O O . MET A 1 178 ? 4.455 58.558 -8.107 1.00 63.93 435 MET A O 1
ATOM 1382 N N . ALA A 1 179 ? 3.745 60.095 -6.583 1.00 67.88 436 ALA A N 1
ATOM 1383 C CA . ALA A 1 179 ? 4.344 59.370 -5.471 1.00 64.18 436 ALA A CA 1
ATOM 1384 C C . ALA A 1 179 ? 3.733 57.979 -5.287 1.00 57.15 436 ALA A C 1
ATOM 1385 O O . ALA A 1 179 ? 4.434 57.040 -4.959 1.00 55.26 436 ALA A O 1
ATOM 1387 N N . ALA A 1 180 ? 2.428 57.848 -5.493 1.00 53.56 437 ALA A N 1
ATOM 1388 C CA . ALA A 1 180 ? 1.739 56.553 -5.367 1.00 47.78 437 ALA A CA 1
ATOM 1389 C C . ALA A 1 180 ? 2.291 55.522 -6.339 1.00 44.28 437 ALA A C 1
ATOM 1390 O O . ALA A 1 180 ? 2.586 54.400 -5.958 1.00 44.04 437 ALA A O 1
ATOM 1392 N N . LEU A 1 181 ? 2.417 55.902 -7.603 1.00 45.80 438 LEU A N 1
ATOM 1393 C CA . LEU A 1 181 ? 2.933 54.984 -8.601 1.00 44.68 438 LEU A CA 1
ATOM 1394 C C . LEU A 1 181 ? 4.382 54.674 -8.234 1.00 44.61 438 LEU A C 1
ATOM 1395 O O . LEU A 1 181 ? 4.834 53.544 -8.367 1.00 43.60 438 LEU A O 1
ATOM 1400 N N . ASN A 1 182 ? 5.100 55.681 -7.747 1.00 48.87 439 ASN A N 1
ATOM 1401 C CA . ASN A 1 182 ? 6.466 55.448 -7.289 1.00 47.41 439 ASN A CA 1
ATOM 1402 C C . ASN A 1 182 ? 6.577 54.423 -6.177 1.00 44.82 439 ASN A C 1
ATOM 1403 O O . ASN A 1 182 ? 7.438 53.539 -6.260 1.00 42.40 439 ASN A O 1
ATOM 1408 N N . ASP A 1 183 ? 5.749 54.577 -5.141 1.00 44.28 440 ASP A N 1
ATOM 1409 C CA . ASP A 1 183 ? 5.735 53.634 -3.998 1.00 44.69 440 ASP A CA 1
ATOM 1410 C C . ASP A 1 183 ? 5.384 52.218 -4.433 1.00 43.03 440 ASP A C 1
ATOM 1411 O O . ASP A 1 183 ? 5.867 51.253 -3.865 1.00 39.47 440 ASP A O 1
ATOM 1416 N N . ILE A 1 184 ? 4.521 52.086 -5.429 1.00 40.52 441 ILE A N 1
ATOM 1417 C CA . ILE A 1 184 ? 4.177 50.745 -5.923 1.00 36.47 441 ILE A CA 1
ATOM 1418 C C . ILE A 1 184 ? 5.456 50.124 -6.493 1.00 37.53 441 ILE A C 1
ATOM 1419 O O . ILE A 1 184 ? 5.791 49.008 -6.153 1.00 32.06 441 ILE A O 1
ATOM 1424 N N . ARG A 1 185 ? 6.168 50.863 -7.343 1.00 38.81 442 ARG A N 1
ATOM 1425 C CA . ARG A 1 185 ? 7.408 50.331 -7.910 1.00 36.48 442 ARG A CA 1
ATOM 1426 C C . ARG A 1 185 ? 8.483 50.092 -6.849 1.00 38.22 442 ARG A C 1
ATOM 1427 O O . ARG A 1 185 ? 9.154 49.054 -6.853 1.00 38.96 442 ARG A O 1
ATOM 1435 N N . TYR A 1 186 ? 8.632 51.008 -5.911 1.00 36.17 443 TYR A N 1
ATOM 1436 C CA . TYR A 1 186 ? 9.599 50.816 -4.836 1.00 37.23 443 TYR A CA 1
ATOM 1437 C C . TYR A 1 186 ? 9.291 49.572 -3.989 1.00 34.52 443 TYR A C 1
ATOM 1438 O O . TYR A 1 186 ? 10.216 48.857 -3.568 1.00 36.04 443 TYR A O 1
ATOM 1447 N N . GLN A 1 187 ? 8.021 49.363 -3.675 1.00 35.96 444 GLN A N 1
ATOM 1448 C CA . GLN A 1 187 ? 7.648 48.159 -2.879 1.00 35.76 444 GLN A CA 1
ATOM 1449 C C . GLN A 1 187 ? 7.986 46.884 -3.640 1.00 35.74 444 GLN A C 1
ATOM 1450 O O . GLN A 1 187 ? 8.510 45.944 -3.081 1.00 32.74 444 GLN A O 1
ATOM 1456 N N . ARG A 1 188 ? 7.732 46.866 -4.942 1.00 34.82 445 ARG A N 1
ATOM 1457 C CA . ARG A 1 188 ? 8.139 45.706 -5.723 1.00 35.36 445 ARG A CA 1
ATOM 1458 C C . ARG A 1 188 ? 9.654 45.516 -5.673 1.00 35.78 445 ARG A C 1
ATOM 1459 O O . ARG A 1 188 ? 10.117 44.370 -5.536 1.00 36.24 445 ARG A O 1
ATOM 1467 N N . LEU A 1 189 ? 10.435 46.609 -5.809 1.00 34.84 446 LEU A N 1
ATOM 1468 C CA . LEU A 1 189 ? 11.911 46.528 -5.754 1.00 38.18 446 LEU A CA 1
ATOM 1469 C C . LEU A 1 189 ? 12.409 46.016 -4.374 1.00 36.72 446 LEU A C 1
ATOM 1470 O O . LEU A 1 189 ? 13.346 45.246 -4.312 1.00 34.85 446 LEU A O 1
ATOM 1475 N N . VAL A 1 190 ? 11.792 46.481 -3.295 1.00 35.18 447 VAL A N 1
ATOM 1476 C CA . VAL A 1 190 ? 12.127 46.011 -1.942 1.00 35.80 447 VAL A CA 1
ATOM 1477 C C . VAL A 1 190 ? 11.949 44.493 -1.914 1.00 36.84 447 VAL A C 1
ATOM 1478 O O . VAL A 1 190 ? 12.834 43.766 -1.458 1.00 33.98 447 VAL A O 1
ATOM 1482 N N . VAL A 1 191 ? 10.818 44.009 -2.428 1.00 33.17 448 VAL A N 1
ATOM 1483 C CA . VAL A 1 191 ? 10.604 42.561 -2.419 1.00 33.48 448 VAL A CA 1
ATOM 1484 C C . VAL A 1 191 ? 11.664 41.859 -3.287 1.00 35.64 448 VAL A C 1
ATOM 1485 O O . VAL A 1 191 ? 12.292 40.869 -2.862 1.00 36.43 448 VAL A O 1
ATOM 1489 N N . GLU A 1 192 ? 11.915 42.392 -4.475 1.00 35.63 449 GLU A N 1
ATOM 1490 C CA . GLU A 1 192 ? 12.882 41.772 -5.357 1.00 34.62 449 GLU A CA 1
ATOM 1491 C C . GLU A 1 192 ? 14.258 41.679 -4.673 1.00 35.10 449 GLU A C 1
ATOM 1492 O O . GLU A 1 192 ? 14.933 40.634 -4.704 1.00 33.70 449 GLU A O 1
ATOM 1498 N N . LEU A 1 193 ? 14.667 42.757 -4.003 1.00 36.31 450 LEU A N 1
ATOM 1499 C CA . LEU A 1 193 ? 15.990 42.788 -3.392 1.00 36.78 450 LEU A CA 1
ATOM 1500 C C . LEU A 1 193 ? 16.081 41.764 -2.223 1.00 38.74 450 LEU A C 1
ATOM 1501 O O . LEU A 1 193 ? 17.131 41.107 -2.000 1.00 37.64 450 LEU A O 1
ATOM 1506 N N . LEU A 1 194 ? 14.996 41.686 -1.453 1.00 34.60 451 LEU A N 1
ATOM 1507 C CA . LEU A 1 194 ? 14.885 40.779 -0.311 1.00 33.97 451 LEU A CA 1
ATOM 1508 C C . LEU A 1 194 ? 14.978 39.314 -0.753 1.00 37.94 451 LEU A C 1
ATOM 1509 O O . LEU A 1 194 ? 15.711 38.545 -0.142 1.00 36.96 451 LEU A O 1
ATOM 1514 N N . ILE A 1 195 ? 14.300 38.953 -1.848 1.00 36.55 452 ILE A N 1
ATOM 1515 C CA . ILE A 1 195 ? 14.377 37.590 -2.374 1.00 36.42 452 ILE A CA 1
ATOM 1516 C C . ILE A 1 195 ? 15.795 37.327 -2.886 1.00 40.76 452 ILE A C 1
ATOM 1517 O O . ILE A 1 195 ? 16.442 36.364 -2.476 1.00 41.26 452 ILE A O 1
ATOM 1522 N N . LYS A 1 196 ? 16.286 38.190 -3.774 1.00 39.94 453 LYS A N 1
ATOM 1523 C CA . LYS A 1 196 ? 17.595 37.983 -4.365 1.00 45.63 453 LYS A CA 1
ATOM 1524 C C . LYS A 1 196 ? 18.704 37.806 -3.312 1.00 46.59 453 LYS A C 1
ATOM 1525 O O . LYS A 1 196 ? 19.571 36.957 -3.461 1.00 49.67 453 LYS A O 1
ATOM 1531 N N . ASN A 1 197 ? 18.628 38.571 -2.226 1.00 44.17 454 ASN A N 1
ATOM 1532 C CA . ASN A 1 197 ? 19.768 38.752 -1.314 1.00 42.97 454 ASN A CA 1
ATOM 1533 C C . ASN A 1 197 ? 19.452 38.220 0.058 1.00 43.38 454 ASN A C 1
ATOM 1534 O O . ASN A 1 197 ? 20.052 38.605 1.051 1.00 43.76 454 ASN A O 1
ATOM 1539 N N . GLU A 1 198 ? 18.471 37.331 0.102 1.00 40.20 455 GLU A N 1
ATOM 1540 C CA . GLU A 1 198 ? 17.995 36.778 1.353 1.00 42.12 455 GLU A CA 1
ATOM 1541 C C . GLU A 1 198 ? 19.153 36.115 2.127 1.00 43.38 455 GLU A C 1
ATOM 1542 O O . GLU A 1 198 ? 19.303 36.247 3.356 1.00 45.21 455 GLU A O 1
ATOM 1548 N N . ASP A 1 199 ? 20.006 35.446 1.375 1.00 42.83 456 ASP A N 1
ATOM 1549 C CA . ASP A 1 199 ? 21.148 34.725 1.921 1.00 50.95 456 ASP A CA 1
ATOM 1550 C C . ASP A 1 199 ? 22.155 35.612 2.672 1.00 51.50 456 ASP A C 1
ATOM 1551 O O . ASP A 1 199 ? 22.833 35.130 3.574 1.00 57.21 456 ASP A O 1
ATOM 1556 N N . ILE A 1 200 ? 22.283 36.880 2.272 1.00 50.60 457 ILE A N 1
ATOM 1557 C CA . ILE A 1 200 ? 23.239 37.806 2.904 1.00 53.63 457 ILE A CA 1
ATOM 1558 C C . ILE A 1 200 ? 22.545 38.840 3.807 1.00 51.50 457 ILE A C 1
ATOM 1559 O O . ILE A 1 200 ? 23.209 39.488 4.638 1.00 54.44 457 ILE A O 1
ATOM 1564 N N . LEU A 1 201 ? 21.231 38.982 3.658 1.00 47.06 458 LEU A N 1
ATOM 1565 C CA . LEU A 1 201 ? 20.452 39.904 4.486 1.00 47.35 458 LEU A CA 1
ATOM 1566 C C . LEU A 1 201 ? 19.909 39.272 5.760 1.00 50.56 458 LEU A C 1
ATOM 1567 O O . LEU A 1 201 ? 19.558 39.979 6.702 1.00 54.87 458 LEU A O 1
ATOM 1572 N N . PHE A 1 202 ? 19.835 37.948 5.788 1.00 51.81 459 PHE A N 1
ATOM 1573 C CA . PHE A 1 202 ? 19.332 37.242 6.964 1.00 56.85 459 PHE A CA 1
ATOM 1574 C C . PHE A 1 202 ? 20.384 36.204 7.358 1.00 63.58 459 PHE A C 1
ATOM 1575 O O . PHE A 1 202 ? 20.295 35.579 8.417 1.00 69.73 459 PHE A O 1
#

Nearest PDB structures (foldseek):
  2osa-assembly1_A  TM=1.005E+00  e=8.880E-28  Homo sapiens
  3cxl-assembly1_A  TM=9.774E-01  e=1.243E-24  unclassified
  1xa6-assembly1_A  TM=9.679E-01  e=1.620E-17  Homo sapiens
  3byi-assembly1_A  TM=9.310E-01  e=2.790E-13  Homo sapiens
  3iug-assembly2_B  TM=9.534E-01  e=1.232E-11  Homo sapiens

Foldseek 3Di:
DQALDAFVVQCVVVVHLGFLLLVVLLVQCVVPPLLPACALNDADDPVLLVVQVVQCVVPGNHRDPDCVSPVDNNSSSSNSLSRQQSHPAHLQGPVLVVLLLVLLPDDDPVVSLVSLLVSLVPDDSSSSSSLLVVLQSVLSSQVSCVRHVDHLLNVLLSCLCRRDPDPDDDVVVVVVSSVSSSVSSSCCNVCSVPSD